Protein AF-A0A932WM15-F1 (afdb_monomer)

Structure (mmCIF, N/CA/C/O backbone):
data_AF-A0A932WM15-F1
#
_entry.id   AF-A0A932WM15-F1
#
loop_
_atom_site.group_PDB
_atom_site.id
_atom_site.type_symbol
_atom_site.label_atom_id
_atom_site.label_alt_id
_atom_site.label_comp_id
_atom_site.label_asym_id
_atom_site.label_entity_id
_atom_site.label_seq_id
_atom_site.pdbx_PDB_ins_code
_atom_site.Cartn_x
_atom_site.Cartn_y
_atom_site.Cartn_z
_atom_site.occupancy
_atom_site.B_iso_or_equiv
_atom_site.auth_seq_id
_atom_site.auth_comp_id
_atom_site.auth_asym_id
_atom_site.auth_atom_id
_atom_site.pdbx_PDB_model_num
ATOM 1 N N . MET A 1 1 ? -2.866 -17.245 57.214 1.00 41.19 1 MET A N 1
ATOM 2 C CA . MET A 1 1 ? -2.825 -18.121 56.019 1.00 41.19 1 MET A CA 1
ATOM 3 C C . MET A 1 1 ? -2.028 -17.393 54.950 1.00 41.19 1 MET A C 1
ATOM 5 O O . MET A 1 1 ? -2.451 -16.327 54.557 1.00 41.19 1 MET A O 1
ATOM 9 N N . GLY A 1 2 ? -0.855 -17.783 54.476 1.00 40.25 2 GLY A N 1
ATOM 10 C CA . GLY A 1 2 ? -0.004 -18.950 54.674 1.00 40.25 2 GLY A CA 1
ATOM 11 C C . GLY A 1 2 ? 0.988 -18.914 53.507 1.00 40.25 2 GLY A C 1
ATOM 12 O O . GLY A 1 2 ? 0.729 -19.509 52.470 1.00 40.25 2 GLY A O 1
ATOM 13 N N . TRP A 1 3 ? 2.046 -18.108 53.636 1.00 37.84 3 TRP A N 1
ATOM 14 C CA . TRP A 1 3 ? 3.099 -17.952 52.628 1.00 37.84 3 TRP A CA 1
ATOM 15 C C . TRP A 1 3 ? 3.911 -19.246 52.509 1.00 37.84 3 TRP A C 1
ATOM 17 O O . TRP A 1 3 ? 4.364 -19.778 53.523 1.00 37.84 3 TRP A O 1
ATOM 27 N N . ARG A 1 4 ? 4.136 -19.733 51.283 1.00 42.41 4 ARG A N 1
ATOM 28 C CA . ARG A 1 4 ? 5.001 -20.890 51.014 1.00 42.41 4 ARG A CA 1
ATOM 29 C C . ARG A 1 4 ? 6.207 -20.471 50.168 1.00 42.41 4 ARG A C 1
ATOM 31 O O . ARG A 1 4 ? 6.078 -20.156 48.991 1.00 42.41 4 ARG A O 1
ATOM 38 N N . LYS A 1 5 ? 7.369 -20.465 50.826 1.00 52.06 5 LYS A N 1
ATOM 39 C CA . LYS A 1 5 ? 8.727 -20.542 50.265 1.00 52.06 5 LYS A CA 1
ATOM 40 C C . LYS A 1 5 ? 9.086 -22.012 49.987 1.00 52.06 5 LYS A C 1
ATOM 42 O O . LYS A 1 5 ? 8.624 -22.887 50.717 1.00 52.06 5 LYS A O 1
ATOM 47 N N . GLY A 1 6 ? 10.007 -22.234 49.045 1.00 42.09 6 GLY A N 1
ATOM 48 C CA . GLY A 1 6 ? 10.794 -23.469 48.881 1.00 42.09 6 GLY A CA 1
ATOM 49 C C . GLY A 1 6 ? 10.538 -24.167 47.536 1.00 42.09 6 GLY A C 1
ATOM 50 O O . GLY A 1 6 ? 9.389 -24.414 47.203 1.00 42.09 6 GLY A O 1
ATOM 51 N N . GLY A 1 7 ? 11.536 -24.508 46.721 1.00 40.12 7 GLY A N 1
ATOM 52 C CA . GLY A 1 7 ? 12.973 -24.493 46.964 1.00 40.12 7 GLY A CA 1
ATOM 53 C C . GLY A 1 7 ? 13.793 -24.868 45.724 1.00 40.12 7 GLY A C 1
ATOM 54 O O . GLY A 1 7 ? 13.252 -25.199 44.670 1.00 40.12 7 GLY A O 1
ATOM 55 N N . ASP A 1 8 ? 15.104 -24.757 45.921 1.00 46.66 8 ASP A N 1
ATOM 56 C CA . ASP A 1 8 ? 16.218 -25.132 45.051 1.00 46.66 8 ASP A CA 1
ATOM 57 C C . ASP A 1 8 ? 16.156 -26.560 44.491 1.00 46.66 8 ASP A C 1
ATOM 59 O O . ASP A 1 8 ? 15.684 -27.483 45.156 1.00 46.66 8 ASP A O 1
ATOM 63 N N . GLY A 1 9 ? 16.794 -26.767 43.331 1.00 38.28 9 GLY A N 1
ATOM 64 C CA . GLY A 1 9 ? 17.290 -28.094 42.964 1.00 38.28 9 GLY A CA 1
ATOM 65 C C . GLY A 1 9 ? 17.732 -28.287 41.509 1.00 38.28 9 GLY A C 1
ATOM 66 O O . GLY A 1 9 ? 16.922 -28.654 40.670 1.00 38.28 9 GLY A O 1
ATOM 67 N N . GLY A 1 10 ? 19.044 -28.178 41.257 1.00 40.88 10 GLY A N 1
ATOM 68 C CA . GLY A 1 10 ? 19.760 -28.892 40.179 1.00 40.88 10 GLY A CA 1
ATOM 69 C C . GLY A 1 10 ? 19.819 -28.169 38.823 1.00 40.88 10 GLY A C 1
ATOM 70 O O . GLY A 1 10 ? 18.822 -28.031 38.138 1.00 40.88 10 GLY A O 1
ATOM 71 N N . GLY A 1 11 ? 20.951 -27.690 38.305 1.00 44.72 11 GLY A N 1
ATOM 72 C CA . GLY A 1 11 ? 22.306 -28.221 38.417 1.00 44.72 11 GLY A CA 1
ATOM 73 C C . GLY A 1 11 ? 22.601 -29.206 37.282 1.00 44.72 11 GLY A C 1
ATOM 74 O O . GLY A 1 11 ? 22.582 -30.410 37.502 1.00 44.72 11 GLY A O 1
ATOM 75 N N . LYS A 1 12 ? 22.913 -28.705 36.078 1.00 47.16 12 LYS A N 1
ATOM 76 C CA . LYS A 1 12 ? 23.687 -29.440 35.057 1.00 47.16 12 LYS A CA 1
ATOM 77 C C . LYS A 1 12 ? 24.521 -28.466 34.217 1.00 47.16 12 LYS A C 1
ATOM 79 O O . LYS A 1 12 ? 24.160 -28.074 33.114 1.00 47.16 12 LYS A O 1
ATOM 84 N N . LYS A 1 13 ? 25.674 -28.085 34.776 1.00 46.59 13 LYS A N 1
ATOM 85 C CA . LYS A 1 13 ? 26.842 -27.642 34.004 1.00 46.59 13 LYS A CA 1
ATOM 86 C C . LYS A 1 13 ? 27.333 -28.833 33.178 1.00 46.59 13 LYS A C 1
ATOM 88 O O . LYS A 1 13 ? 27.558 -29.901 33.743 1.00 46.59 13 LYS A O 1
ATOM 93 N N . ARG A 1 14 ? 27.543 -28.646 31.875 1.00 49.59 14 ARG A N 1
ATOM 94 C CA . ARG A 1 14 ? 28.441 -29.496 31.084 1.00 49.59 14 ARG A CA 1
ATOM 95 C C . ARG A 1 14 ? 29.781 -28.772 30.945 1.00 49.59 14 ARG A C 1
ATOM 97 O O . ARG A 1 14 ? 29.814 -27.726 30.302 1.00 49.59 14 ARG A O 1
ATOM 104 N N . PRO A 1 15 ? 30.853 -29.275 31.570 1.00 53.66 15 PRO A N 1
ATOM 105 C CA . PRO A 1 15 ? 32.216 -28.914 31.229 1.00 53.66 15 PRO A CA 1
ATOM 106 C C . PRO A 1 15 ? 32.775 -29.893 30.188 1.00 53.66 15 PRO A C 1
ATOM 108 O O . PRO A 1 15 ? 32.329 -31.037 30.108 1.00 53.66 15 PRO A O 1
ATOM 111 N N . GLY A 1 16 ? 33.820 -29.459 29.489 1.00 46.50 16 GLY A N 1
ATOM 112 C CA . GLY A 1 16 ? 34.901 -30.367 29.116 1.00 46.50 16 GLY A CA 1
ATOM 113 C C . GLY A 1 16 ? 35.010 -30.726 27.641 1.00 46.50 16 GLY A C 1
ATOM 114 O O . GLY A 1 16 ? 34.328 -31.621 27.162 1.00 46.50 16 GLY A O 1
ATOM 115 N N . ASP A 1 17 ? 35.975 -30.053 27.018 1.00 38.97 17 ASP A N 1
ATOM 116 C CA . ASP A 1 17 ? 37.125 -30.667 26.349 1.00 38.97 17 ASP A CA 1
ATOM 117 C C . ASP A 1 17 ? 36.960 -31.466 25.053 1.00 38.97 17 ASP A C 1
ATOM 119 O O . ASP A 1 17 ? 36.350 -32.528 24.998 1.00 38.97 17 ASP A O 1
ATOM 123 N N . GLY A 1 18 ? 37.781 -31.058 24.079 1.00 37.88 18 GLY A N 1
ATOM 124 C CA . GLY A 1 18 ? 38.817 -31.982 23.619 1.00 37.88 18 GLY A CA 1
ATOM 125 C C . GLY A 1 18 ? 39.137 -31.950 22.126 1.00 37.88 18 GLY A C 1
ATOM 126 O O . GLY A 1 18 ? 38.352 -32.423 21.318 1.00 37.88 18 GLY A O 1
ATOM 127 N N . GLY A 1 19 ? 40.362 -31.520 21.795 1.00 39.25 19 GLY A N 1
ATOM 128 C CA . GLY A 1 19 ? 41.073 -31.893 20.559 1.00 39.25 19 GLY A CA 1
ATOM 129 C C . GLY A 1 19 ? 41.070 -30.800 19.490 1.00 39.25 19 GLY A C 1
ATOM 130 O O . GLY A 1 19 ? 40.110 -30.667 18.749 1.00 39.25 19 GLY A O 1
ATOM 131 N N . ARG A 1 20 ? 42.061 -29.907 19.385 1.00 42.78 20 ARG A N 1
ATOM 132 C CA . ARG A 1 20 ? 43.510 -30.135 19.203 1.00 42.78 20 ARG A CA 1
ATOM 133 C C . ARG A 1 20 ? 43.796 -30.932 17.922 1.00 42.78 20 ARG A C 1
ATOM 135 O O . ARG A 1 20 ? 43.690 -32.150 17.900 1.00 42.78 20 ARG A O 1
ATOM 142 N N . GLY A 1 21 ? 44.190 -30.203 16.880 1.00 39.72 21 GLY A N 1
ATOM 143 C CA . GLY A 1 21 ? 44.635 -30.717 15.586 1.00 39.72 21 GLY A CA 1
ATOM 144 C C . GLY A 1 21 ? 45.542 -29.694 14.906 1.00 39.72 21 GLY A C 1
ATOM 145 O O . GLY A 1 21 ? 45.226 -29.160 13.853 1.00 39.72 21 GLY A O 1
ATOM 146 N N . GLU A 1 22 ? 46.633 -29.365 15.586 1.00 44.88 22 GLU A N 1
ATOM 147 C CA . GLU A 1 22 ? 47.765 -28.586 15.101 1.00 44.88 22 GLU A CA 1
ATOM 148 C C . GLU A 1 22 ? 48.782 -29.584 14.527 1.00 44.88 22 GLU A C 1
ATOM 150 O O . GLU A 1 22 ? 49.248 -30.439 15.279 1.00 44.88 22 GLU A O 1
ATOM 155 N N . SER A 1 23 ? 49.120 -29.523 13.230 1.00 41.44 23 SER A N 1
ATOM 156 C CA . SER A 1 23 ? 50.463 -29.878 12.722 1.00 41.44 23 SER A CA 1
ATOM 157 C C . SER A 1 23 ? 50.615 -29.833 11.200 1.00 41.44 23 SER A C 1
ATOM 159 O O . SER A 1 23 ? 49.712 -30.197 10.458 1.00 41.44 23 SER A O 1
ATOM 161 N N . ALA A 1 24 ? 51.856 -29.503 10.811 1.00 44.16 24 ALA A N 1
ATOM 162 C CA . ALA A 1 24 ? 52.518 -29.661 9.508 1.00 44.16 24 ALA A CA 1
ATOM 163 C C . ALA A 1 24 ? 52.063 -28.671 8.417 1.00 44.16 24 ALA A C 1
ATOM 165 O O . ALA A 1 24 ? 51.024 -28.834 7.801 1.00 44.16 24 ALA A O 1
ATOM 166 N N . ARG A 1 25 ? 52.745 -27.549 8.137 1.00 46.06 25 ARG A N 1
ATOM 167 C CA . ARG A 1 25 ? 54.180 -27.324 7.849 1.00 46.06 25 ARG A CA 1
ATOM 168 C C . ARG A 1 25 ? 54.783 -28.306 6.828 1.00 46.06 25 ARG A C 1
ATOM 170 O O . ARG A 1 25 ? 55.051 -29.449 7.174 1.00 46.06 25 ARG A O 1
ATOM 177 N N . ARG A 1 26 ? 55.200 -27.691 5.703 1.00 45.34 26 ARG A N 1
ATOM 178 C CA . ARG A 1 26 ? 56.270 -28.032 4.730 1.00 45.34 26 ARG A CA 1
ATOM 179 C C . ARG A 1 26 ? 55.902 -28.943 3.543 1.00 45.34 26 ARG A C 1
ATOM 181 O O . ARG A 1 26 ? 54.986 -29.738 3.682 1.00 45.34 26 ARG A O 1
ATOM 188 N N . PRO A 1 27 ? 56.686 -28.930 2.438 1.00 55.91 27 PRO A N 1
ATOM 189 C CA . PRO A 1 27 ? 57.711 -27.966 2.001 1.00 55.91 27 PRO A CA 1
ATOM 190 C C . PRO A 1 27 ? 57.512 -27.458 0.555 1.00 55.91 27 PRO A C 1
ATOM 192 O O . PRO A 1 27 ? 56.721 -27.975 -0.226 1.00 55.91 27 PRO A O 1
ATOM 195 N N . ALA A 1 28 ? 58.308 -26.448 0.207 1.00 56.59 28 ALA A N 1
ATOM 196 C CA . ALA A 1 28 ? 58.693 -26.158 -1.165 1.00 56.59 28 ALA A CA 1
ATOM 197 C C . ALA A 1 28 ? 59.374 -27.379 -1.810 1.00 56.59 28 ALA A C 1
ATOM 199 O O . ALA A 1 28 ? 60.164 -28.056 -1.149 1.00 56.59 28 ALA A O 1
ATOM 200 N N . HIS A 1 29 ? 59.146 -27.594 -3.105 1.00 42.28 29 HIS A N 1
ATOM 201 C CA . HIS A 1 29 ? 60.138 -28.252 -3.946 1.00 42.28 29 HIS A CA 1
ATOM 202 C C . HIS A 1 29 ? 60.288 -27.510 -5.282 1.00 42.28 29 HIS A C 1
ATOM 204 O O . HIS A 1 29 ? 59.296 -26.972 -5.782 1.00 42.28 29 HIS A O 1
ATOM 210 N N . PRO A 1 30 ? 61.522 -27.423 -5.808 1.00 59.97 30 PRO A N 1
ATOM 211 C CA . PRO A 1 30 ? 61.900 -26.600 -6.941 1.00 59.97 30 PRO A CA 1
ATOM 212 C C . PRO A 1 30 ? 62.098 -27.457 -8.204 1.00 59.97 30 PRO A C 1
ATOM 214 O O . PRO A 1 30 ? 61.882 -28.664 -8.175 1.00 59.97 30 PRO A O 1
ATOM 217 N N . GLU A 1 31 ? 62.588 -26.798 -9.260 1.00 36.88 31 GLU A N 1
ATOM 218 C CA . GLU A 1 31 ? 63.199 -27.386 -10.464 1.00 36.88 31 GLU A CA 1
ATOM 219 C C . GLU A 1 31 ? 62.203 -28.118 -11.386 1.00 36.88 31 GLU A C 1
ATOM 221 O O . GLU A 1 31 ? 61.436 -28.978 -10.990 1.00 36.88 31 GLU A O 1
ATOM 226 N N . GLY A 1 32 ? 62.077 -27.805 -12.668 1.00 40.31 32 GLY A N 1
ATOM 227 C CA . GLY A 1 32 ? 63.048 -27.243 -13.586 1.00 40.31 32 GLY A CA 1
ATOM 228 C C . GLY A 1 32 ? 63.070 -28.162 -14.799 1.00 40.31 32 GLY A C 1
ATOM 229 O O . GLY A 1 32 ? 63.681 -29.212 -14.736 1.00 40.31 32 GLY A O 1
ATOM 230 N N . HIS A 1 33 ? 62.425 -27.772 -15.898 1.00 45.69 33 HIS A N 1
ATOM 231 C CA . HIS A 1 33 ? 62.756 -28.296 -17.223 1.00 45.69 33 HIS A CA 1
ATOM 232 C C . HIS A 1 33 ? 62.620 -27.187 -18.265 1.00 45.69 33 HIS A C 1
ATOM 234 O O . HIS A 1 33 ? 61.575 -26.909 -18.845 1.00 45.69 33 HIS A O 1
ATOM 240 N N . SER A 1 34 ? 63.757 -26.523 -18.423 1.00 44.22 34 SER A N 1
ATOM 241 C CA . SER A 1 34 ? 64.351 -26.090 -19.679 1.00 44.22 34 SER A CA 1
ATOM 242 C C . SER A 1 34 ? 63.860 -26.841 -20.926 1.00 44.22 34 SER A C 1
ATOM 244 O O . SER A 1 34 ? 64.028 -28.051 -21.063 1.00 44.22 34 SER A O 1
ATOM 246 N N . SER A 1 35 ? 63.391 -26.080 -21.914 1.00 44.62 35 SER A N 1
ATOM 247 C CA . SER A 1 35 ? 63.645 -26.358 -23.332 1.00 44.62 35 SER A CA 1
ATOM 248 C C . SER A 1 35 ? 63.575 -25.055 -24.134 1.00 44.62 35 SER A C 1
ATOM 250 O O . SER A 1 35 ? 62.506 -24.449 -24.220 1.00 44.62 35 SER A O 1
ATOM 252 N N . PRO A 1 36 ? 64.709 -24.584 -24.685 1.00 55.69 36 PRO A N 1
ATOM 253 C CA . PRO A 1 36 ? 64.760 -23.396 -25.517 1.00 55.69 36 PRO A CA 1
ATOM 254 C C . PRO A 1 36 ? 64.754 -23.717 -27.022 1.00 55.69 36 PRO A C 1
ATOM 256 O O . PRO A 1 36 ? 65.411 -24.649 -27.479 1.00 55.69 36 PRO A O 1
ATOM 259 N N . ALA A 1 37 ? 64.137 -22.787 -27.762 1.00 46.19 37 ALA A N 1
ATOM 260 C CA . ALA A 1 37 ? 64.485 -22.344 -29.120 1.00 46.19 37 ALA A CA 1
ATOM 261 C C . ALA A 1 37 ? 64.212 -23.312 -30.304 1.00 46.19 37 ALA A C 1
ATOM 263 O O . ALA A 1 37 ? 63.831 -24.461 -30.129 1.00 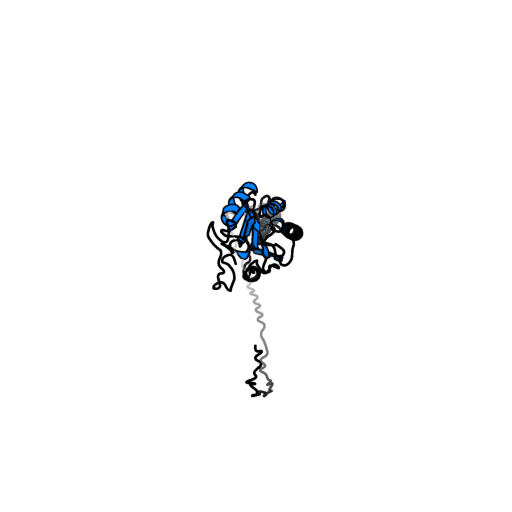46.19 37 ALA A O 1
ATOM 264 N N . PRO A 1 38 ? 64.456 -22.879 -31.556 1.00 57.84 38 PRO A N 1
ATOM 265 C CA . PRO A 1 38 ? 63.776 -21.802 -32.289 1.00 57.84 38 PRO A CA 1
ATOM 266 C C . PRO A 1 38 ? 63.300 -22.305 -33.675 1.00 57.84 38 PRO A C 1
ATOM 268 O O . PRO A 1 38 ? 63.732 -23.367 -34.116 1.00 57.84 38 PRO A O 1
ATOM 271 N N . ARG A 1 39 ? 62.521 -21.513 -34.435 1.00 45.28 39 ARG A N 1
ATOM 272 C CA . ARG A 1 39 ? 62.739 -21.357 -35.896 1.00 45.28 39 ARG A CA 1
ATOM 273 C C . ARG A 1 39 ? 61.861 -20.273 -36.548 1.00 45.28 39 ARG A C 1
ATOM 275 O O . ARG A 1 39 ? 60.642 -20.316 -36.418 1.00 45.28 39 ARG A O 1
ATOM 282 N N . PRO A 1 40 ? 62.469 -19.347 -37.315 1.00 53.88 40 PRO A N 1
ATOM 283 C CA . PRO A 1 40 ? 61.781 -18.412 -38.193 1.00 53.88 40 PRO A CA 1
ATOM 284 C C . PRO A 1 40 ? 61.644 -19.006 -39.604 1.00 53.88 40 PRO A C 1
ATOM 286 O O . PRO A 1 40 ? 62.635 -19.335 -40.254 1.00 53.88 40 PRO A O 1
ATOM 289 N N . GLY A 1 41 ? 60.417 -19.112 -40.109 1.00 45.72 41 GLY A N 1
ATOM 290 C CA . GLY A 1 41 ? 60.156 -19.472 -41.502 1.00 45.72 41 GLY A CA 1
ATOM 291 C C . GLY A 1 41 ? 60.173 -18.240 -42.405 1.00 45.72 41 GLY A C 1
ATOM 292 O O . GLY A 1 41 ? 59.137 -17.618 -42.616 1.00 45.72 41 GLY A O 1
ATOM 293 N N . LYS A 1 42 ? 61.340 -17.889 -42.957 1.00 55.53 42 LYS A N 1
ATOM 294 C CA . LYS A 1 42 ? 61.427 -17.067 -44.175 1.00 55.53 42 LYS A CA 1
ATOM 295 C C . LYS A 1 42 ? 61.283 -17.997 -45.380 1.00 55.53 42 LYS A C 1
ATOM 297 O O . LYS A 1 42 ? 62.140 -18.850 -45.584 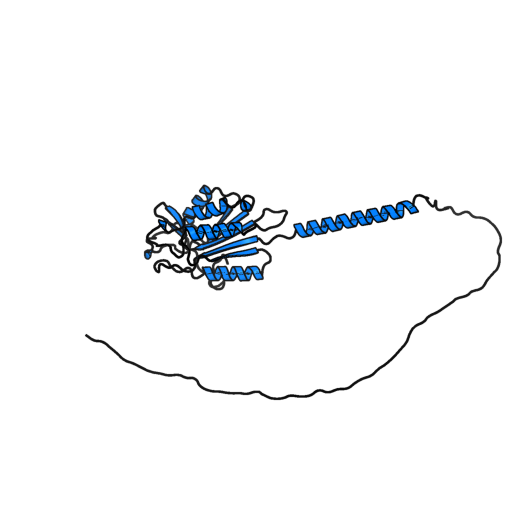1.00 55.53 42 LYS A O 1
ATOM 302 N N . ALA A 1 43 ? 60.256 -17.795 -46.201 1.00 50.91 43 ALA A N 1
ATOM 303 C CA . ALA A 1 43 ? 60.174 -18.364 -47.543 1.00 50.91 43 ALA A CA 1
ATOM 304 C C . ALA A 1 43 ? 60.106 -17.218 -48.556 1.00 50.91 43 ALA A C 1
ATOM 306 O O . ALA A 1 43 ? 59.050 -16.685 -48.882 1.00 50.91 43 ALA A O 1
ATOM 307 N N . SER A 1 44 ? 61.287 -16.817 -49.018 1.00 54.72 44 SER A N 1
ATOM 308 C CA . SER A 1 44 ? 61.474 -16.069 -50.252 1.00 54.72 44 SER A CA 1
ATOM 309 C C . SER A 1 44 ? 61.470 -17.044 -51.425 1.00 54.72 44 SER A C 1
ATOM 311 O O . SER A 1 44 ? 62.285 -17.964 -51.459 1.00 54.72 44 SER A O 1
ATOM 313 N N . TRP A 1 45 ? 60.639 -16.797 -52.428 1.00 48.56 45 TRP A N 1
ATOM 314 C CA . TRP A 1 45 ? 60.779 -17.420 -53.738 1.00 48.56 45 TRP A CA 1
ATOM 315 C C . TRP A 1 45 ? 60.463 -16.369 -54.798 1.00 48.56 45 TRP A C 1
ATOM 317 O O . TRP A 1 45 ? 59.329 -16.116 -55.193 1.00 48.56 45 TRP A O 1
ATOM 327 N N . ARG A 1 46 ? 61.531 -15.699 -55.230 1.00 46.47 46 ARG A N 1
ATOM 328 C CA . ARG A 1 46 ? 61.623 -15.167 -56.584 1.00 46.47 46 ARG A CA 1
ATOM 329 C C . ARG A 1 46 ? 61.482 -16.353 -57.536 1.00 46.47 46 ARG A C 1
ATOM 331 O O . ARG A 1 46 ? 62.363 -17.208 -57.544 1.00 46.47 46 ARG A O 1
ATOM 338 N N . LYS A 1 47 ? 60.473 -16.342 -58.404 1.00 50.69 47 LYS A N 1
ATOM 339 C CA . LYS A 1 47 ? 60.594 -16.983 -59.715 1.00 50.69 47 LYS A CA 1
ATOM 340 C C . LYS A 1 47 ? 60.707 -15.901 -60.779 1.00 50.69 47 LYS A C 1
ATOM 342 O O . LYS A 1 47 ? 59.733 -15.270 -61.169 1.00 50.69 47 LYS A O 1
ATOM 347 N N . LYS A 1 48 ? 61.960 -15.678 -61.175 1.00 47.97 48 LYS A N 1
ATOM 348 C CA . LYS A 1 48 ? 62.358 -15.199 -62.497 1.00 47.97 48 LYS A CA 1
ATOM 349 C C . LYS A 1 48 ? 62.062 -16.339 -63.483 1.00 47.97 48 LYS A C 1
ATOM 351 O O . LYS A 1 48 ? 62.543 -17.445 -63.263 1.00 47.97 48 LYS A O 1
ATOM 356 N N . ALA A 1 49 ? 61.312 -16.057 -64.535 1.00 47.00 49 ALA A N 1
ATOM 357 C CA . ALA A 1 49 ? 61.412 -16.704 -65.841 1.00 47.00 49 ALA A CA 1
ATOM 358 C C . ALA A 1 49 ? 61.199 -15.545 -66.825 1.00 47.00 49 ALA A C 1
ATOM 360 O O . ALA A 1 49 ? 60.206 -14.831 -66.716 1.00 47.00 49 ALA A O 1
ATOM 361 N N . GLU A 1 50 ? 62.277 -15.018 -67.396 1.00 43.47 50 GLU A N 1
ATOM 362 C CA . GLU A 1 50 ? 62.837 -15.435 -68.689 1.00 43.47 50 GLU A CA 1
ATOM 363 C C . GLU A 1 50 ? 61.921 -15.134 -69.871 1.00 43.47 50 GLU A C 1
ATOM 365 O O . GLU A 1 50 ? 60.701 -15.238 -69.820 1.00 43.47 50 GLU A O 1
ATOM 370 N N . ALA A 1 51 ? 62.578 -14.622 -70.899 1.00 41.94 51 ALA A N 1
ATOM 371 C CA . ALA A 1 51 ? 62.041 -13.774 -71.932 1.00 41.94 51 ALA A CA 1
ATOM 372 C C . ALA A 1 51 ? 61.844 -14.531 -73.250 1.00 41.94 51 ALA A C 1
ATOM 374 O O . ALA A 1 51 ? 62.579 -15.472 -73.530 1.00 41.94 51 ALA A O 1
ATOM 375 N N . ALA A 1 52 ? 60.964 -13.949 -74.078 1.00 42.03 52 ALA A N 1
ATOM 376 C CA . ALA A 1 52 ? 60.906 -14.007 -75.547 1.00 42.03 52 ALA A CA 1
ATOM 377 C C . ALA A 1 52 ? 60.407 -15.327 -76.194 1.00 42.03 52 ALA A C 1
ATOM 379 O O . ALA A 1 52 ? 60.559 -16.386 -75.596 1.00 42.03 52 ALA A O 1
ATOM 380 N N . PRO A 1 53 ? 59.824 -15.293 -77.421 1.00 52.16 53 PRO A N 1
ATOM 381 C CA . PRO A 1 53 ? 59.896 -14.218 -78.415 1.00 52.16 53 PRO A CA 1
ATOM 382 C C . PRO A 1 53 ? 58.559 -13.744 -79.016 1.00 52.16 53 PRO A C 1
ATOM 384 O O . PRO A 1 53 ? 57.469 -14.228 -78.724 1.00 52.16 53 PRO A O 1
ATOM 387 N N . ALA A 1 54 ? 58.718 -12.729 -79.863 1.00 47.12 54 ALA A N 1
ATOM 388 C CA . ALA A 1 54 ? 57.736 -12.094 -80.719 1.00 47.12 54 ALA A CA 1
ATOM 389 C C . ALA A 1 54 ? 56.916 -13.078 -81.572 1.00 47.12 54 ALA A C 1
ATOM 391 O O . ALA A 1 54 ? 57.461 -13.967 -82.221 1.00 47.12 54 ALA A O 1
ATOM 392 N N . GLY A 1 55 ? 55.611 -12.818 -81.636 1.00 41.44 55 GLY A N 1
ATOM 393 C CA . GLY A 1 55 ? 54.685 -13.352 -82.625 1.00 41.44 55 GLY A CA 1
ATOM 394 C C . GLY A 1 55 ? 53.739 -12.232 -83.037 1.00 41.44 55 GLY A C 1
ATOM 395 O O . GLY A 1 55 ? 53.051 -11.646 -82.204 1.00 41.44 55 GLY A O 1
ATOM 396 N N . SER A 1 56 ? 53.806 -11.873 -84.310 1.00 43.62 56 SER A N 1
ATOM 397 C CA . SER A 1 56 ? 53.028 -10.837 -84.964 1.00 43.62 56 SER A CA 1
ATOM 398 C C . SER A 1 56 ? 51.571 -11.253 -85.197 1.00 43.62 56 SER A C 1
ATOM 400 O O . SER A 1 56 ? 51.233 -12.430 -85.239 1.00 43.62 56 SER A O 1
ATOM 402 N N . ALA A 1 57 ? 50.776 -10.221 -85.479 1.00 41.94 57 ALA A N 1
ATOM 403 C CA . ALA A 1 57 ? 49.596 -10.231 -86.339 1.00 41.94 57 ALA A CA 1
ATOM 404 C C . ALA A 1 57 ? 48.222 -10.570 -85.723 1.00 41.94 57 ALA A C 1
ATOM 406 O O . ALA A 1 57 ? 47.856 -11.701 -85.437 1.00 41.94 57 ALA A O 1
ATOM 407 N N . SER A 1 58 ? 47.430 -9.493 -85.699 1.00 42.38 58 SER A N 1
ATOM 408 C CA . SER A 1 58 ? 46.084 -9.397 -86.269 1.00 42.38 58 SER A CA 1
ATOM 409 C C . SER A 1 58 ? 44.935 -10.163 -85.616 1.00 42.38 58 SER A C 1
ATOM 411 O O . SER A 1 58 ? 44.742 -11.352 -85.828 1.00 42.38 58 SER A O 1
ATOM 413 N N . GLY A 1 59 ? 44.032 -9.363 -85.044 1.00 46.47 59 GLY A N 1
ATOM 414 C CA . GLY A 1 59 ? 42.627 -9.443 -85.427 1.00 46.47 59 GLY A CA 1
ATOM 415 C C . GLY A 1 59 ? 41.752 -10.316 -84.543 1.00 46.47 59 GLY A C 1
ATOM 416 O O . GLY A 1 59 ? 41.458 -11.445 -84.895 1.00 46.47 59 GLY A O 1
ATOM 417 N N . ALA A 1 60 ? 41.231 -9.730 -83.467 1.00 41.09 60 ALA A N 1
ATOM 418 C CA . ALA A 1 60 ? 39.813 -9.831 -83.124 1.00 41.09 60 ALA A CA 1
ATOM 419 C C . ALA A 1 60 ? 39.523 -8.936 -81.919 1.00 41.09 60 ALA A C 1
ATOM 421 O O . ALA A 1 60 ? 40.103 -9.088 -80.849 1.00 41.09 60 ALA A O 1
ATOM 422 N N . SER A 1 61 ? 38.612 -7.992 -82.126 1.00 55.34 61 SER A N 1
ATOM 423 C CA . SER A 1 61 ? 37.904 -7.264 -81.079 1.00 55.34 61 SER A CA 1
ATOM 424 C C . SER A 1 61 ? 37.157 -8.237 -80.162 1.00 55.34 61 SER A C 1
ATOM 426 O O . SER A 1 61 ? 36.373 -9.046 -80.660 1.00 55.34 61 SER A O 1
ATOM 428 N N . PRO A 1 62 ? 37.266 -8.062 -78.837 1.00 50.31 62 PRO A N 1
ATOM 429 C CA . PRO A 1 62 ? 36.127 -8.244 -77.968 1.00 50.31 62 PRO A CA 1
ATOM 430 C C . PRO A 1 62 ? 35.770 -6.887 -77.361 1.00 50.31 62 PRO A C 1
ATOM 432 O O . PRO A 1 62 ? 36.530 -6.268 -76.614 1.00 50.31 62 PRO A O 1
ATOM 435 N N . TYR A 1 63 ? 34.582 -6.427 -77.738 1.00 50.53 63 TYR A N 1
ATOM 436 C CA . TYR A 1 63 ? 33.560 -5.882 -76.851 1.00 50.53 63 TYR A CA 1
ATOM 437 C C . TYR A 1 63 ? 33.947 -5.797 -75.362 1.00 50.53 63 TYR A C 1
ATOM 439 O O . TYR A 1 63 ? 34.465 -6.743 -74.779 1.00 50.53 63 TYR A O 1
ATOM 447 N N . TYR A 1 64 ? 33.565 -4.678 -74.741 1.00 49.38 64 TYR A N 1
ATOM 448 C CA . TYR A 1 64 ? 33.878 -4.234 -73.375 1.00 49.38 64 TYR A CA 1
ATOM 449 C C . TYR A 1 64 ? 35.157 -3.401 -73.235 1.00 49.38 64 TYR A C 1
ATOM 451 O O . TYR A 1 64 ? 35.944 -3.560 -72.300 1.00 49.38 64 TYR A O 1
ATOM 459 N N . ARG A 1 65 ? 35.258 -2.335 -74.044 1.00 47.22 65 ARG A N 1
ATOM 460 C CA . ARG A 1 65 ? 35.813 -1.078 -73.520 1.00 47.22 65 ARG A CA 1
ATOM 461 C C . ARG A 1 65 ? 34.855 -0.591 -72.437 1.00 47.22 65 ARG A C 1
ATOM 463 O O . ARG A 1 65 ? 33.892 0.122 -72.692 1.00 47.22 65 ARG A O 1
ATOM 470 N N . ARG A 1 66 ? 35.111 -1.100 -71.235 1.00 52.94 66 ARG A N 1
ATOM 471 C CA . ARG A 1 66 ? 34.587 -0.672 -69.945 1.00 52.94 66 ARG A CA 1
ATOM 472 C C . ARG A 1 66 ? 34.482 0.848 -69.998 1.00 52.94 66 ARG A C 1
ATOM 474 O O . ARG A 1 66 ? 35.497 1.540 -69.950 1.00 52.94 66 ARG A O 1
ATOM 481 N N . THR A 1 67 ? 33.267 1.355 -70.176 1.00 54.09 67 THR A N 1
ATOM 482 C CA . THR A 1 67 ? 32.928 2.752 -69.943 1.00 54.09 67 THR A CA 1
ATOM 483 C C . THR A 1 67 ? 33.274 3.012 -68.489 1.00 54.09 67 THR A C 1
ATOM 485 O O . THR A 1 67 ? 32.485 2.748 -67.582 1.00 54.09 67 THR A O 1
ATOM 488 N N . GLY A 1 68 ? 34.516 3.439 -68.263 1.00 50.50 68 GLY A N 1
ATOM 489 C CA . GLY A 1 68 ? 34.961 4.062 -67.036 1.00 50.50 68 GLY A CA 1
ATOM 490 C C . GLY A 1 68 ? 34.162 5.341 -66.909 1.00 50.50 68 GLY A C 1
ATOM 491 O O . GLY A 1 68 ? 34.607 6.402 -67.334 1.00 50.50 68 GLY A O 1
ATOM 492 N N . GLY A 1 69 ? 32.933 5.202 -66.409 1.00 53.25 69 GLY A N 1
ATOM 493 C CA . GLY A 1 69 ? 32.078 6.313 -66.064 1.00 53.25 69 GLY A CA 1
ATOM 494 C C . GLY A 1 69 ? 32.872 7.181 -65.110 1.00 53.25 69 GLY A C 1
ATOM 495 O O . GLY A 1 69 ? 33.137 6.790 -63.975 1.00 53.25 69 GLY A O 1
ATOM 496 N N . PHE A 1 70 ? 33.263 8.355 -65.588 1.00 49.44 70 PHE A N 1
ATOM 497 C CA . PHE A 1 70 ? 33.958 9.385 -64.822 1.00 49.44 70 PHE A CA 1
ATOM 498 C C . PHE A 1 70 ? 33.164 9.783 -63.554 1.00 49.44 70 PHE A C 1
ATOM 500 O O . PHE A 1 70 ? 33.714 10.293 -62.583 1.00 49.44 70 PHE A O 1
ATOM 507 N N . PHE A 1 71 ? 31.875 9.430 -63.510 1.00 47.88 71 PHE A N 1
ATOM 508 C CA . PHE A 1 71 ? 30.996 9.513 -62.347 1.00 47.88 71 PHE A CA 1
ATOM 509 C C . PHE A 1 71 ? 31.272 8.483 -61.227 1.00 47.88 71 PHE A C 1
ATOM 511 O O . PHE A 1 71 ? 30.882 8.722 -60.090 1.00 47.88 71 PHE A O 1
ATOM 518 N N . GLY A 1 72 ? 31.969 7.367 -61.470 1.00 51.50 72 GLY A N 1
ATOM 519 C CA . GLY A 1 72 ? 32.124 6.279 -60.488 1.00 51.50 72 GLY A CA 1
ATOM 520 C C . GLY A 1 72 ? 33.102 6.556 -59.337 1.00 51.50 72 GLY A C 1
ATOM 521 O O . GLY A 1 72 ? 32.945 6.004 -58.248 1.00 51.50 72 GLY A O 1
ATOM 522 N N . PHE A 1 73 ? 34.096 7.430 -59.531 1.00 51.47 73 PHE A N 1
ATOM 523 C CA . PHE A 1 73 ? 35.174 7.614 -58.545 1.00 51.47 73 PHE A CA 1
ATOM 524 C C . PHE A 1 73 ? 34.893 8.728 -57.523 1.00 51.47 73 PHE A C 1
ATOM 526 O O . PHE A 1 73 ? 35.235 8.593 -56.347 1.00 51.47 73 PHE A O 1
ATOM 533 N N . LEU A 1 74 ? 34.205 9.801 -57.933 1.00 49.72 74 LEU A N 1
ATOM 534 C CA . LEU A 1 74 ? 33.819 10.900 -57.036 1.00 49.72 74 LEU A CA 1
ATOM 535 C C . LEU A 1 74 ? 32.502 10.626 -56.294 1.00 49.72 74 LEU A C 1
ATOM 537 O O . LEU A 1 74 ? 32.372 11.008 -55.128 1.00 49.72 74 LEU A O 1
ATOM 541 N N . PHE A 1 75 ? 31.564 9.884 -56.897 1.00 53.16 75 PHE A N 1
ATOM 542 C CA . PHE A 1 75 ? 30.366 9.425 -56.184 1.00 53.16 75 PHE A CA 1
ATOM 543 C C . PHE A 1 75 ? 30.676 8.304 -55.182 1.00 53.16 75 PHE A C 1
ATOM 545 O O . PHE A 1 75 ? 30.054 8.253 -54.124 1.00 53.16 75 PHE A O 1
ATOM 552 N N . GLY A 1 76 ? 31.696 7.471 -55.424 1.00 62.50 76 GLY A N 1
ATOM 553 C CA . GLY A 1 76 ? 32.044 6.359 -54.533 1.00 62.50 76 GLY A CA 1
ATOM 554 C C . GLY A 1 76 ? 32.470 6.773 -53.117 1.00 62.50 76 GLY A C 1
ATOM 555 O O . GLY A 1 76 ? 32.167 6.064 -52.161 1.00 62.50 76 GLY A O 1
ATOM 556 N N . ARG A 1 77 ? 33.141 7.922 -52.938 1.00 76.94 77 ARG A N 1
ATOM 557 C CA . ARG A 1 77 ? 33.529 8.411 -51.596 1.00 76.94 77 ARG A CA 1
ATOM 558 C C . ARG A 1 77 ? 32.372 9.074 -50.849 1.00 76.94 77 ARG A C 1
ATOM 560 O O . ARG A 1 77 ? 32.191 8.799 -49.668 1.00 76.94 77 ARG A O 1
ATOM 567 N N . ARG A 1 78 ? 31.575 9.908 -51.527 1.00 83.31 78 ARG A N 1
ATOM 568 C CA . ARG A 1 78 ? 30.413 10.569 -50.907 1.00 83.31 78 ARG A CA 1
ATOM 569 C C . ARG A 1 78 ? 29.342 9.555 -50.517 1.00 83.31 78 ARG A C 1
ATOM 571 O O . ARG A 1 78 ? 28.856 9.615 -49.397 1.00 83.31 78 ARG A O 1
ATOM 578 N N . ILE A 1 79 ? 29.043 8.585 -51.385 1.00 86.88 79 ILE A N 1
ATOM 579 C CA . ILE A 1 79 ? 28.086 7.512 -51.079 1.00 86.88 79 ILE A CA 1
ATOM 580 C C . ILE A 1 79 ? 28.549 6.707 -49.858 1.00 86.88 79 ILE A C 1
ATOM 582 O O . ILE A 1 79 ? 27.746 6.488 -48.963 1.00 86.88 79 ILE A O 1
ATOM 586 N N . LYS A 1 80 ? 29.842 6.354 -49.750 1.00 84.81 80 LYS A N 1
ATOM 587 C CA . LYS A 1 80 ? 30.382 5.649 -48.569 1.00 84.81 80 LYS A CA 1
ATOM 588 C C . LYS A 1 80 ? 30.201 6.431 -47.263 1.00 84.81 80 LYS A C 1
ATOM 590 O O . LYS A 1 80 ? 29.846 5.843 -46.244 1.00 84.81 80 LYS A O 1
ATOM 595 N N . LEU A 1 81 ? 30.430 7.746 -47.291 1.00 91.88 81 LEU A N 1
ATOM 596 C CA . LEU A 1 81 ? 30.205 8.605 -46.125 1.00 91.88 81 LEU A CA 1
ATOM 597 C C . LEU A 1 81 ? 28.718 8.672 -45.756 1.00 91.88 81 LEU A C 1
ATOM 599 O O . LEU A 1 81 ? 28.387 8.512 -44.587 1.00 91.88 81 LEU A O 1
ATOM 603 N N . TRP A 1 82 ? 27.823 8.815 -46.738 1.00 93.69 82 TRP A N 1
ATOM 604 C CA . TRP A 1 82 ? 26.377 8.793 -46.500 1.00 93.69 82 TRP A CA 1
ATOM 605 C C . TRP A 1 82 ? 25.886 7.444 -45.966 1.00 93.69 82 TRP A C 1
ATOM 607 O O . TRP A 1 82 ? 25.071 7.420 -45.049 1.00 93.69 82 TRP A O 1
ATOM 617 N N . THR A 1 83 ? 26.408 6.321 -46.471 1.00 93.25 83 THR A N 1
ATOM 618 C CA . THR A 1 83 ? 26.055 4.991 -45.952 1.00 93.25 83 THR A CA 1
ATOM 619 C C . THR A 1 83 ? 26.533 4.794 -44.518 1.00 93.25 83 THR A C 1
ATOM 621 O O . THR A 1 83 ? 25.783 4.261 -43.707 1.00 93.25 83 THR A O 1
ATOM 624 N N . LEU A 1 84 ? 27.744 5.257 -44.180 1.00 95.94 84 LEU A N 1
ATOM 625 C CA . LEU A 1 84 ? 28.258 5.193 -42.809 1.00 95.94 84 LEU A CA 1
ATOM 626 C C . LEU A 1 84 ? 27.460 6.098 -41.867 1.00 95.94 84 LEU A C 1
ATOM 628 O O . LEU A 1 84 ? 27.131 5.673 -40.765 1.00 95.94 84 LEU A O 1
ATOM 632 N N . ALA A 1 85 ? 27.108 7.308 -42.309 1.00 96.81 85 ALA A N 1
ATOM 633 C CA . ALA A 1 85 ? 26.272 8.221 -41.538 1.00 96.81 85 ALA A CA 1
ATOM 634 C C . ALA A 1 85 ? 24.878 7.626 -41.283 1.00 96.81 85 ALA A C 1
ATOM 636 O O . ALA A 1 85 ? 24.429 7.603 -40.143 1.00 96.81 85 ALA A O 1
ATOM 637 N N . CYS A 1 86 ? 24.232 7.070 -42.313 1.00 97.62 86 CYS A N 1
ATOM 638 C CA . CYS A 1 86 ? 22.932 6.413 -42.181 1.00 97.62 86 CYS A CA 1
ATOM 639 C C . CYS A 1 86 ? 22.998 5.213 -41.224 1.00 97.62 86 CYS A C 1
ATOM 641 O O . CYS A 1 86 ? 22.191 5.115 -40.302 1.00 97.62 86 CYS A O 1
ATOM 643 N N . LEU A 1 87 ? 24.007 4.345 -41.377 1.00 97.75 87 LEU A N 1
ATOM 644 C CA . LEU A 1 87 ? 24.226 3.211 -40.478 1.00 97.75 87 LEU A CA 1
ATOM 645 C C . LEU A 1 87 ? 24.437 3.669 -39.028 1.00 97.75 87 LEU A C 1
ATOM 647 O O . LEU A 1 87 ? 23.847 3.097 -38.116 1.00 97.75 87 LEU A O 1
ATOM 651 N N . PHE A 1 88 ? 25.238 4.715 -38.813 1.00 97.94 88 PHE A N 1
ATOM 652 C CA . PHE A 1 88 ? 25.467 5.287 -37.488 1.00 97.94 88 PHE A CA 1
ATOM 653 C C . PHE A 1 88 ? 24.175 5.838 -36.873 1.00 97.94 88 PHE A C 1
ATOM 655 O O . PHE A 1 88 ? 23.890 5.555 -35.713 1.00 97.94 88 PHE A O 1
ATOM 662 N N . THR A 1 89 ? 23.358 6.564 -37.641 1.00 98.06 89 THR A N 1
ATOM 663 C CA . THR A 1 89 ? 22.064 7.080 -37.169 1.00 98.06 89 THR A CA 1
ATOM 664 C C . THR A 1 89 ? 21.093 5.954 -36.818 1.00 98.06 89 THR A C 1
ATOM 666 O O . THR A 1 89 ? 20.430 6.035 -35.788 1.00 98.06 89 THR A O 1
ATOM 669 N N . VAL A 1 90 ? 21.032 4.885 -37.620 1.00 98.12 90 VAL A N 1
ATOM 670 C CA . VAL A 1 90 ? 20.193 3.710 -37.329 1.00 98.12 90 VAL A CA 1
ATOM 671 C C . VAL A 1 90 ? 20.666 2.998 -36.063 1.00 98.12 90 VAL A C 1
ATOM 673 O O . VAL A 1 90 ? 19.844 2.674 -35.212 1.00 98.12 90 VAL A O 1
ATOM 676 N N . LEU A 1 91 ? 21.977 2.798 -35.894 1.00 98.06 91 LEU A N 1
ATOM 677 C CA . LEU A 1 91 ? 22.535 2.192 -34.682 1.00 98.06 91 LEU A CA 1
ATOM 678 C C . LEU A 1 91 ? 22.275 3.054 -33.444 1.00 98.06 91 LEU A C 1
ATOM 680 O O . LEU A 1 91 ? 21.861 2.527 -32.416 1.00 98.06 91 LEU A O 1
ATOM 684 N N . LEU A 1 92 ? 22.458 4.372 -33.543 1.00 97.81 92 LEU A N 1
ATOM 685 C CA . LEU A 1 92 ? 22.170 5.297 -32.449 1.00 97.81 92 LEU A CA 1
ATOM 686 C C . LEU A 1 92 ? 20.680 5.283 -32.089 1.00 97.81 92 LEU A C 1
ATOM 688 O O . LEU A 1 92 ? 20.336 5.184 -30.914 1.00 97.81 92 LEU A O 1
ATOM 692 N N . GLY A 1 93 ? 19.800 5.320 -33.093 1.00 97.12 93 GLY A N 1
ATOM 693 C CA . GLY A 1 93 ? 18.357 5.186 -32.904 1.00 97.12 93 GLY A CA 1
ATOM 694 C C . GLY A 1 93 ? 17.984 3.853 -32.256 1.00 97.12 93 GLY A C 1
ATOM 695 O O . GLY A 1 93 ? 17.181 3.835 -31.329 1.00 97.12 93 GLY A O 1
ATOM 696 N N . GLY A 1 94 ? 18.626 2.757 -32.671 1.00 96.50 94 GLY A N 1
ATOM 697 C CA . GLY A 1 94 ? 18.465 1.432 -32.075 1.00 96.50 94 GLY A CA 1
ATOM 698 C C . GLY A 1 94 ? 18.921 1.371 -30.617 1.00 96.50 94 GLY A C 1
ATOM 699 O O . GLY A 1 94 ? 18.214 0.807 -29.790 1.00 96.50 94 GLY A O 1
ATOM 700 N N . ILE A 1 95 ? 20.050 2.001 -30.271 1.00 96.06 95 ILE A N 1
ATOM 701 C CA . ILE A 1 95 ? 20.535 2.093 -28.885 1.00 96.06 95 ILE A CA 1
ATOM 702 C C . ILE A 1 95 ? 19.568 2.916 -28.031 1.00 96.06 95 ILE A C 1
ATOM 704 O O . ILE A 1 95 ? 19.197 2.476 -26.949 1.00 96.06 95 ILE A O 1
ATOM 708 N N . VAL A 1 96 ? 19.120 4.081 -28.509 1.00 93.75 96 VAL A N 1
ATOM 709 C CA . VAL A 1 96 ? 18.142 4.911 -27.786 1.00 93.75 96 VAL A CA 1
ATOM 710 C C . VAL A 1 96 ? 16.830 4.154 -27.600 1.00 93.75 96 VAL A C 1
ATOM 712 O O . VAL A 1 96 ? 16.290 4.131 -26.498 1.00 93.75 96 VAL A O 1
ATOM 715 N N . TRP A 1 97 ? 16.339 3.486 -28.644 1.00 92.62 97 TRP A N 1
ATOM 716 C CA . TRP A 1 97 ? 15.137 2.661 -28.568 1.00 92.62 97 TRP A CA 1
ATOM 717 C C . TRP A 1 97 ? 15.298 1.514 -27.569 1.00 92.62 97 TRP A C 1
ATOM 719 O O . TRP A 1 97 ? 14.406 1.295 -26.753 1.00 92.62 97 TRP A O 1
ATOM 729 N N . LEU A 1 98 ? 16.445 0.830 -27.566 1.00 91.38 98 LEU A N 1
ATOM 730 C CA . LEU A 1 98 ? 16.739 -0.243 -26.620 1.00 91.38 98 LEU A CA 1
ATOM 731 C C . LEU A 1 98 ? 16.792 0.283 -25.182 1.00 91.38 98 LEU A C 1
ATOM 733 O O . LEU A 1 98 ? 16.160 -0.302 -24.310 1.00 91.38 98 LEU A O 1
ATOM 737 N N . LEU A 1 99 ? 17.455 1.419 -24.942 1.00 88.06 99 LEU A N 1
ATOM 738 C CA . LEU A 1 99 ? 17.525 2.056 -23.623 1.00 88.06 99 LEU A CA 1
ATOM 739 C C . LEU A 1 99 ? 16.152 2.519 -23.118 1.00 88.06 99 LEU A C 1
ATOM 741 O O . LEU A 1 99 ? 15.862 2.371 -21.935 1.00 88.06 99 LEU A O 1
ATOM 745 N N . LEU A 1 100 ? 15.293 3.042 -23.998 1.00 86.88 100 LEU A N 1
ATOM 746 C CA . LEU A 1 100 ? 13.914 3.416 -23.655 1.00 86.88 100 LEU A CA 1
ATOM 747 C C . LEU A 1 100 ? 12.997 2.196 -23.471 1.00 86.88 100 LEU A C 1
ATOM 749 O O . LEU A 1 100 ? 11.991 2.281 -22.766 1.00 86.88 100 LEU A O 1
ATOM 753 N N . SER A 1 101 ? 13.340 1.066 -24.092 1.00 85.56 101 SER A N 1
ATOM 754 C CA . SER A 1 101 ? 12.587 -0.185 -23.978 1.00 85.56 101 SER A CA 1
ATOM 755 C C . SER A 1 101 ? 12.868 -0.931 -22.676 1.00 85.56 101 SER A C 1
ATOM 757 O O . SER A 1 101 ? 12.028 -1.736 -22.275 1.00 85.56 101 SER A O 1
ATOM 759 N N . VAL A 1 102 ? 13.995 -0.663 -21.998 1.00 85.31 102 VAL A N 1
ATOM 760 C CA . VAL A 1 102 ? 14.288 -1.255 -20.683 1.00 85.31 102 VAL A CA 1
ATOM 761 C C . VAL A 1 102 ? 13.229 -0.779 -19.676 1.00 85.31 102 VAL A C 1
ATOM 763 O O . VAL A 1 102 ? 13.140 0.423 -19.407 1.00 85.31 102 VAL A O 1
ATOM 766 N N . PRO A 1 103 ? 12.408 -1.683 -19.110 1.00 84.44 103 PRO A N 1
ATOM 767 C CA . PRO A 1 103 ? 11.409 -1.308 -18.119 1.00 84.44 103 PRO A CA 1
ATOM 768 C C . PRO A 1 103 ? 12.088 -0.717 -16.883 1.00 84.44 103 PRO A C 1
ATOM 770 O O . PRO A 1 103 ? 13.040 -1.293 -16.357 1.00 84.44 103 PRO A O 1
ATOM 773 N N . SER A 1 104 ? 11.603 0.424 -16.390 1.00 89.50 104 SER A N 1
ATOM 774 C CA . SER A 1 104 ? 12.018 0.876 -15.062 1.00 89.50 104 SER A CA 1
ATOM 775 C C . SER A 1 104 ? 11.320 0.039 -13.992 1.00 89.50 104 SER A C 1
ATOM 777 O O . SER A 1 104 ? 10.155 -0.327 -14.153 1.00 89.50 104 SER A O 1
ATOM 779 N N . ARG A 1 105 ? 12.016 -0.246 -12.887 1.00 93.31 105 ARG A N 1
ATOM 780 C CA . ARG A 1 105 ? 11.449 -1.018 -11.772 1.00 93.31 105 ARG A CA 1
ATOM 781 C C . ARG A 1 105 ? 10.218 -0.324 -11.197 1.00 93.31 105 ARG A C 1
ATOM 783 O O . ARG A 1 105 ? 10.232 0.897 -11.016 1.00 93.31 105 ARG A O 1
ATOM 790 N N . VAL A 1 106 ? 9.176 -1.089 -10.892 1.00 95.25 106 VAL A N 1
ATOM 791 C CA . VAL A 1 106 ? 7.950 -0.582 -10.268 1.00 95.25 106 VAL A CA 1
ATOM 792 C C . VAL A 1 106 ? 8.222 -0.280 -8.790 1.00 95.25 106 VAL A C 1
ATOM 794 O O . VAL A 1 106 ? 8.641 -1.168 -8.056 1.00 95.25 106 VAL A O 1
ATOM 797 N N . PRO A 1 107 ? 8.027 0.956 -8.310 1.00 95.88 107 PRO A N 1
ATOM 798 C CA . PRO A 1 107 ? 8.207 1.251 -6.898 1.00 95.88 107 PRO A CA 1
ATOM 799 C C . PRO A 1 107 ? 7.102 0.603 -6.054 1.00 95.88 107 PRO A C 1
ATOM 801 O O . PRO A 1 107 ? 5.919 0.698 -6.393 1.00 95.88 107 PRO A O 1
ATOM 804 N N . LEU A 1 108 ? 7.503 0.000 -4.938 1.00 95.81 108 LEU A N 1
ATOM 805 C CA . LEU A 1 108 ? 6.645 -0.543 -3.892 1.00 95.81 108 LEU A CA 1
ATOM 806 C C . LEU A 1 108 ? 6.780 0.324 -2.637 1.00 95.81 108 LEU A C 1
ATOM 808 O O . LEU A 1 108 ? 7.803 0.278 -1.954 1.00 95.81 108 LEU A O 1
ATOM 812 N N . VAL A 1 109 ? 5.754 1.113 -2.328 1.00 95.69 109 VAL A N 1
ATOM 813 C CA . VAL A 1 109 ? 5.670 1.863 -1.070 1.00 95.69 109 VAL A CA 1
ATOM 814 C C . VAL A 1 109 ? 5.019 0.969 -0.032 1.00 95.69 109 VAL A C 1
ATOM 816 O O . VAL A 1 109 ? 3.807 0.780 -0.060 1.00 95.69 109 VAL A O 1
ATOM 819 N N . ALA A 1 110 ? 5.826 0.401 0.858 1.00 94.62 110 ALA A N 1
ATOM 820 C CA . ALA A 1 110 ? 5.351 -0.525 1.876 1.00 94.62 110 ALA A CA 1
ATOM 821 C C . ALA A 1 110 ? 5.271 0.159 3.244 1.00 94.62 110 ALA A C 1
ATOM 823 O O . ALA A 1 110 ? 6.246 0.753 3.710 1.00 94.62 110 ALA A O 1
ATOM 824 N N . VAL A 1 111 ? 4.104 0.060 3.870 1.00 93.62 111 VAL A N 1
ATOM 825 C CA . VAL A 1 111 ? 3.789 0.584 5.194 1.00 93.62 111 VAL A CA 1
ATOM 826 C C . VAL A 1 111 ? 3.392 -0.585 6.083 1.00 93.62 111 VAL A C 1
ATOM 828 O O . VAL A 1 111 ? 2.497 -1.354 5.738 1.00 93.62 111 VAL A O 1
ATOM 831 N N . ALA A 1 112 ? 4.029 -0.699 7.242 1.00 93.25 112 ALA A N 1
ATOM 832 C CA . ALA A 1 112 ? 3.733 -1.736 8.219 1.00 93.25 112 ALA A CA 1
ATOM 833 C C . ALA A 1 112 ? 3.566 -1.126 9.613 1.00 93.25 112 ALA A C 1
ATOM 835 O O . ALA A 1 112 ? 4.451 -0.420 10.104 1.00 93.25 112 ALA A O 1
ATOM 836 N N . VAL A 1 113 ? 2.434 -1.426 10.249 1.00 94.00 113 VAL A N 1
ATOM 837 C CA . VAL A 1 113 ? 2.177 -1.186 11.670 1.00 94.00 113 VAL A CA 1
ATOM 838 C C . VAL A 1 113 ? 2.243 -2.542 12.360 1.00 94.00 113 VAL A C 1
ATOM 840 O O . VAL A 1 113 ? 1.311 -3.339 12.273 1.00 94.00 113 VAL A O 1
ATOM 843 N N . SER A 1 114 ? 3.387 -2.822 12.982 1.00 91.31 114 SER A N 1
ATOM 844 C CA . SER A 1 114 ? 3.703 -4.090 13.649 1.00 91.31 114 SER A CA 1
ATOM 845 C C . SER A 1 114 ? 3.337 -4.055 15.135 1.00 91.31 114 SER A C 1
ATOM 847 O O . SER A 1 114 ? 2.675 -4.963 15.646 1.00 91.31 114 SER A O 1
ATOM 849 N N . ALA A 1 115 ? 3.752 -2.980 15.808 1.00 91.62 115 ALA A N 1
ATOM 850 C CA . ALA A 1 115 ? 3.635 -2.800 17.243 1.00 91.62 115 ALA A CA 1
ATOM 851 C C . ALA A 1 115 ? 2.552 -1.778 17.602 1.00 91.62 115 ALA A C 1
ATOM 853 O O . ALA A 1 115 ? 2.593 -0.628 17.166 1.00 91.62 115 ALA A O 1
ATOM 854 N N . TYR A 1 116 ? 1.615 -2.197 18.448 1.00 93.56 116 TYR A N 1
ATOM 855 C CA . TYR A 1 116 ? 0.578 -1.340 19.016 1.00 93.56 116 TYR A CA 1
ATOM 856 C C . TYR A 1 116 ? 0.897 -1.044 20.474 1.00 93.56 116 TYR A C 1
ATOM 858 O O . TYR A 1 116 ? 1.196 -1.960 21.246 1.00 93.56 116 TYR A O 1
ATOM 866 N N . ARG A 1 117 ? 0.833 0.236 20.854 1.00 94.00 117 ARG A N 1
ATOM 867 C CA . ARG A 1 117 ? 1.123 0.686 22.219 1.00 94.00 117 ARG A CA 1
ATOM 868 C C . ARG A 1 117 ? 0.057 0.226 23.204 1.00 94.00 117 ARG A C 1
ATOM 870 O O . ARG A 1 117 ? 0.389 -0.128 24.334 1.00 94.00 117 ARG A O 1
ATOM 877 N N . ASP A 1 118 ? -1.203 0.234 22.781 1.00 94.12 118 ASP A N 1
ATOM 878 C CA . ASP A 1 118 ? -2.295 -0.280 23.593 1.00 94.12 118 ASP A CA 1
ATOM 879 C C . ASP A 1 118 ? -2.310 -1.821 23.565 1.00 94.12 118 ASP A C 1
ATOM 881 O O . ASP A 1 118 ? -2.469 -2.413 22.494 1.00 94.12 118 ASP A O 1
ATOM 885 N N . PRO A 1 119 ? -2.181 -2.501 24.719 1.00 94.38 119 PRO A N 1
ATOM 886 C CA . PRO A 1 119 ? -2.122 -3.961 24.776 1.00 94.38 119 PRO A CA 1
ATOM 887 C C . PRO A 1 119 ? -3.453 -4.649 24.433 1.00 94.38 119 PRO A C 1
ATOM 889 O O . PRO A 1 119 ? -3.478 -5.868 24.239 1.00 94.38 119 PRO A O 1
ATOM 892 N N . ARG A 1 120 ? -4.569 -3.909 24.386 1.00 95.19 120 ARG A N 1
ATOM 893 C CA . ARG A 1 120 ? -5.869 -4.439 23.954 1.00 95.19 120 ARG A CA 1
ATOM 894 C C . ARG A 1 120 ? -5.861 -4.726 22.458 1.00 95.19 120 ARG A C 1
ATOM 896 O O . ARG A 1 120 ? -6.486 -5.701 22.043 1.00 95.19 120 ARG A O 1
ATOM 903 N N . ILE A 1 121 ? -5.132 -3.928 21.673 1.00 95.88 121 ILE A N 1
ATOM 904 C CA . ILE A 1 121 ? -4.964 -4.144 20.236 1.00 95.88 121 ILE A CA 1
ATOM 905 C C . ILE A 1 121 ? -3.984 -5.313 20.028 1.00 95.88 121 ILE A C 1
ATOM 907 O O . ILE A 1 121 ? -2.855 -5.277 20.528 1.00 95.88 121 ILE A O 1
ATOM 911 N N . PRO A 1 122 ? -4.382 -6.376 19.301 1.00 94.38 122 PRO A N 1
ATOM 912 C CA . PRO A 1 122 ? -3.477 -7.470 18.967 1.00 94.38 122 PRO A CA 1
ATOM 913 C C . PRO A 1 122 ? -2.232 -6.969 18.228 1.00 94.38 122 PRO A C 1
ATOM 915 O O . PRO A 1 122 ? -2.329 -6.139 17.332 1.00 94.38 122 PRO A O 1
ATOM 918 N N . GLN A 1 123 ? -1.057 -7.508 18.538 1.00 93.44 123 GLN A N 1
ATOM 919 C CA . GLN A 1 123 ? 0.164 -7.160 17.802 1.00 93.44 123 GLN A CA 1
ATOM 920 C C . GLN A 1 123 ? 0.119 -7.743 16.380 1.00 93.44 123 GLN A C 1
ATOM 922 O O . GLN A 1 123 ? -0.371 -8.858 16.176 1.00 93.44 123 GLN A O 1
ATOM 927 N N . ASN A 1 124 ? 0.628 -7.011 15.386 1.00 92.12 124 ASN A N 1
ATOM 928 C CA . ASN A 1 124 ? 0.660 -7.462 13.995 1.00 92.12 124 ASN A CA 1
ATOM 929 C C . ASN A 1 124 ? 2.016 -8.107 13.667 1.00 92.12 124 ASN A C 1
ATOM 931 O O . ASN A 1 124 ? 2.898 -7.515 13.049 1.00 92.12 124 ASN A O 1
ATOM 935 N N . MET A 1 125 ? 2.172 -9.353 14.114 1.00 88.88 125 MET A N 1
ATOM 936 C CA . MET A 1 125 ? 3.459 -10.057 14.114 1.00 88.88 125 MET A CA 1
ATOM 937 C C . MET A 1 125 ? 4.030 -10.363 12.724 1.00 88.88 125 MET A C 1
ATOM 939 O O . MET A 1 125 ? 5.239 -10.515 12.601 1.00 88.88 125 MET A O 1
ATOM 943 N N . THR A 1 126 ? 3.201 -10.465 11.682 1.00 89.69 126 THR A N 1
ATOM 944 C CA . THR A 1 126 ? 3.706 -10.824 10.342 1.00 89.69 126 THR A CA 1
ATOM 945 C C . THR A 1 126 ? 4.097 -9.601 9.518 1.00 89.69 126 THR A C 1
ATOM 947 O O . THR A 1 126 ? 4.740 -9.762 8.492 1.00 89.69 126 THR A O 1
ATOM 950 N N . ALA A 1 127 ? 3.730 -8.386 9.941 1.00 90.31 127 ALA A N 1
ATOM 951 C CA . ALA A 1 127 ? 3.982 -7.185 9.149 1.00 90.31 127 ALA A CA 1
ATOM 952 C C . ALA A 1 127 ? 5.480 -6.977 8.891 1.00 90.31 127 ALA A C 1
ATOM 954 O O . ALA A 1 127 ? 5.869 -6.612 7.789 1.00 90.31 127 ALA A O 1
ATOM 955 N N . LEU A 1 128 ? 6.326 -7.256 9.889 1.00 88.62 128 LEU A N 1
ATOM 956 C CA . LEU A 1 128 ? 7.781 -7.188 9.731 1.00 88.62 128 LEU A CA 1
ATOM 957 C C . LEU A 1 128 ? 8.308 -8.284 8.800 1.00 88.62 128 LEU A C 1
ATOM 959 O O . LEU A 1 128 ? 9.120 -7.984 7.930 1.00 88.62 128 LEU A O 1
ATOM 963 N N . ALA A 1 129 ? 7.802 -9.514 8.930 1.00 89.94 129 ALA A N 1
ATOM 964 C CA . ALA A 1 129 ? 8.179 -10.623 8.054 1.00 89.94 129 ALA A CA 1
ATOM 965 C C . ALA A 1 129 ? 7.830 -10.333 6.582 1.00 89.94 129 ALA A C 1
ATOM 967 O O . ALA A 1 129 ? 8.625 -10.628 5.691 1.00 89.94 129 ALA A O 1
ATOM 968 N N . ASP A 1 130 ? 6.684 -9.693 6.328 1.00 91.25 130 ASP A N 1
ATOM 969 C CA . ASP A 1 130 ? 6.275 -9.283 4.981 1.00 91.25 130 ASP A CA 1
ATOM 970 C C . ASP A 1 130 ? 7.233 -8.235 4.396 1.00 91.25 130 ASP A C 1
ATOM 972 O O . ASP A 1 130 ? 7.675 -8.353 3.254 1.00 91.25 130 ASP A O 1
ATOM 976 N N . ILE A 1 131 ? 7.611 -7.224 5.190 1.00 89.94 131 ILE A N 1
ATOM 977 C CA . ILE A 1 131 ? 8.586 -6.209 4.768 1.00 89.94 131 ILE A CA 1
ATOM 978 C C . ILE A 1 131 ? 9.947 -6.844 4.479 1.00 89.94 131 ILE A C 1
ATOM 980 O O . ILE A 1 131 ? 10.531 -6.561 3.434 1.00 89.94 131 ILE A O 1
ATOM 984 N N . GLU A 1 132 ? 10.444 -7.710 5.364 1.00 89.75 132 GLU A N 1
ATOM 985 C CA . GLU A 1 132 ? 11.709 -8.427 5.169 1.00 89.75 132 GLU A CA 1
ATOM 986 C C . GLU A 1 132 ? 11.694 -9.253 3.883 1.00 89.75 132 GLU A C 1
ATOM 988 O O . GLU A 1 132 ? 12.666 -9.237 3.125 1.00 89.75 132 GLU A O 1
ATOM 993 N N . ARG A 1 133 ? 10.576 -9.917 3.580 1.00 89.81 133 ARG A N 1
ATOM 994 C CA . ARG A 1 133 ? 10.442 -10.654 2.328 1.00 89.81 133 ARG A CA 1
ATOM 995 C C . ARG A 1 133 ? 10.410 -9.738 1.112 1.00 89.81 133 ARG A C 1
ATOM 997 O O . ARG A 1 133 ? 11.058 -10.057 0.121 1.00 89.81 133 ARG A O 1
ATOM 1004 N N . PHE A 1 134 ? 9.740 -8.590 1.168 1.00 91.56 134 PHE A N 1
ATOM 1005 C CA . PHE A 1 134 ? 9.818 -7.627 0.070 1.00 91.56 134 PHE A CA 1
ATOM 1006 C C . PHE A 1 134 ? 11.249 -7.117 -0.160 1.00 91.56 134 PHE A C 1
ATOM 1008 O O . PHE A 1 134 ? 11.619 -6.912 -1.314 1.00 91.56 134 PHE A O 1
ATOM 1015 N N . VAL A 1 135 ? 12.073 -6.969 0.891 1.00 91.12 135 VAL A N 1
ATOM 1016 C CA . VAL A 1 135 ? 13.514 -6.670 0.730 1.00 91.12 135 VAL A CA 1
ATOM 1017 C C . VAL A 1 135 ? 14.221 -7.807 -0.013 1.00 91.12 135 VAL A C 1
ATOM 1019 O O . VAL A 1 135 ? 14.977 -7.551 -0.946 1.00 91.12 135 VAL A O 1
ATOM 1022 N N . GLN A 1 136 ? 13.980 -9.060 0.384 1.00 90.44 136 GLN A N 1
ATOM 1023 C CA . GLN A 1 136 ? 14.597 -10.234 -0.251 1.00 90.44 136 GLN A CA 1
ATOM 1024 C C . GLN A 1 136 ? 14.184 -10.360 -1.726 1.00 90.44 136 GLN A C 1
ATOM 1026 O O . GLN A 1 136 ? 15.018 -10.539 -2.612 1.00 90.44 136 GLN A O 1
ATOM 1031 N N . LEU A 1 137 ? 12.900 -10.175 -2.017 1.00 90.12 137 LEU A N 1
ATOM 1032 C CA . LEU A 1 137 ? 12.371 -10.216 -3.375 1.00 90.12 137 LEU A CA 1
ATOM 1033 C C . LEU A 1 137 ? 12.888 -9.059 -4.247 1.00 90.12 137 LEU A C 1
ATOM 1035 O O . LEU A 1 137 ? 13.062 -9.245 -5.449 1.00 90.12 137 LEU A O 1
ATOM 1039 N N . GLU A 1 138 ? 13.185 -7.886 -3.678 1.00 91.50 138 GLU A N 1
ATOM 1040 C CA . GLU A 1 138 ? 13.851 -6.798 -4.409 1.00 91.50 138 GLU A CA 1
ATOM 1041 C C . GLU A 1 138 ? 15.281 -7.174 -4.835 1.00 91.50 138 GLU A C 1
ATOM 1043 O O . GLU A 1 138 ? 15.740 -6.734 -5.893 1.00 91.50 138 GLU A O 1
ATOM 1048 N N . SER A 1 139 ? 16.001 -7.981 -4.041 1.00 88.12 139 SER A N 1
ATOM 1049 C CA . SER A 1 139 ? 17.312 -8.499 -4.456 1.00 88.12 139 SER A CA 1
ATOM 1050 C C . SER A 1 139 ? 17.214 -9.595 -5.516 1.00 88.12 139 SER A C 1
ATOM 1052 O O . SER A 1 139 ? 18.096 -9.677 -6.373 1.00 88.12 139 SER A O 1
ATOM 1054 N N . ASP A 1 140 ? 16.140 -10.385 -5.493 1.00 89.62 140 ASP A N 1
ATOM 1055 C CA . ASP A 1 140 ? 15.967 -11.538 -6.382 1.00 89.62 140 ASP A CA 1
ATOM 1056 C C . ASP A 1 140 ? 15.304 -11.176 -7.719 1.00 89.62 140 ASP A C 1
ATOM 1058 O O . ASP A 1 140 ? 15.500 -11.866 -8.723 1.00 89.62 140 ASP A O 1
ATOM 1062 N N . THR A 1 141 ? 14.535 -10.085 -7.763 1.00 87.38 141 THR A N 1
ATOM 1063 C CA . THR A 1 141 ? 13.760 -9.682 -8.943 1.00 87.38 141 THR A CA 1
ATOM 1064 C C . THR A 1 141 ? 14.172 -8.308 -9.464 1.00 87.38 141 THR A C 1
ATOM 1066 O O . THR A 1 141 ? 14.491 -7.379 -8.724 1.00 87.38 141 THR A O 1
ATOM 1069 N N . ALA A 1 142 ? 14.152 -8.147 -10.788 1.00 82.31 142 ALA A N 1
ATOM 1070 C CA . ALA A 1 142 ? 14.386 -6.852 -11.427 1.00 82.31 142 ALA A CA 1
ATOM 1071 C C . ALA A 1 142 ? 13.098 -6.022 -11.582 1.00 82.31 142 ALA A C 1
ATOM 1073 O O . ALA A 1 142 ? 13.158 -4.915 -12.116 1.00 82.31 142 ALA A O 1
ATOM 1074 N N . ASP A 1 143 ? 11.952 -6.543 -11.136 1.00 85.75 143 ASP A N 1
ATOM 1075 C CA . ASP A 1 143 ? 10.631 -6.027 -11.500 1.00 85.75 143 ASP A CA 1
ATOM 1076 C C . ASP A 1 143 ? 10.180 -4.863 -10.620 1.00 85.75 143 ASP A C 1
ATOM 1078 O O . ASP A 1 143 ? 9.534 -3.927 -11.105 1.00 85.75 143 ASP A O 1
ATOM 1082 N N . PHE A 1 144 ? 10.554 -4.873 -9.339 1.00 90.25 144 PHE A N 1
ATOM 1083 C CA . PHE A 1 144 ? 10.157 -3.835 -8.398 1.00 90.25 144 PHE A CA 1
ATOM 1084 C C . PHE A 1 144 ? 11.322 -3.310 -7.554 1.00 90.25 144 PHE A C 1
ATOM 1086 O O . PHE A 1 144 ? 12.442 -3.816 -7.588 1.00 90.25 144 PHE A O 1
ATOM 1093 N N . ARG A 1 145 ? 11.068 -2.198 -6.866 1.00 93.25 145 ARG A N 1
ATOM 1094 C CA . ARG A 1 145 ? 12.008 -1.533 -5.962 1.00 93.25 145 ARG A CA 1
ATOM 1095 C C . ARG A 1 145 ? 11.268 -1.113 -4.703 1.00 93.25 145 ARG A C 1
ATOM 1097 O O . ARG A 1 145 ? 10.280 -0.386 -4.820 1.00 93.25 145 ARG A O 1
ATOM 1104 N N . MET A 1 146 ? 11.738 -1.492 -3.522 1.00 91.12 146 MET A N 1
ATOM 1105 C CA . MET A 1 146 ? 11.080 -1.084 -2.291 1.00 91.12 146 MET A CA 1
ATOM 1106 C C . MET A 1 146 ? 11.442 0.361 -1.927 1.00 91.12 146 MET A C 1
ATOM 1108 O O . MET A 1 146 ? 12.590 0.804 -1.997 1.00 91.12 146 MET A O 1
ATOM 1112 N N . VAL A 1 147 ? 10.428 1.116 -1.516 1.00 85.25 147 VAL A N 1
ATOM 1113 C CA . VAL A 1 147 ? 10.548 2.445 -0.923 1.00 85.25 147 VAL A CA 1
ATOM 1114 C C . VAL A 1 147 ? 9.773 2.413 0.393 1.00 85.25 147 VAL A C 1
ATOM 1116 O O . VAL A 1 147 ? 8.602 2.774 0.462 1.00 85.25 147 VAL A O 1
ATOM 1119 N N . GLY A 1 148 ? 10.409 1.867 1.430 1.00 73.56 148 GLY A N 1
ATOM 1120 C CA . GLY A 1 148 ? 9.761 1.577 2.710 1.00 73.56 148 GLY A CA 1
ATOM 1121 C C . GLY A 1 148 ? 9.346 2.814 3.516 1.00 73.56 148 GLY A C 1
ATOM 1122 O O . GLY A 1 148 ? 9.976 3.878 3.456 1.00 73.56 148 GLY A O 1
ATOM 1123 N N . VAL A 1 149 ? 8.299 2.631 4.323 1.00 71.94 149 VAL A N 1
ATOM 1124 C CA . VAL A 1 149 ? 7.810 3.558 5.350 1.00 71.94 149 VAL A CA 1
ATOM 1125 C C . VAL A 1 149 ? 7.590 2.762 6.640 1.00 71.94 149 VAL A C 1
ATOM 1127 O O . VAL A 1 149 ? 6.616 2.024 6.774 1.00 71.94 149 VAL A O 1
ATOM 1130 N N . ALA A 1 150 ? 8.500 2.888 7.606 1.00 6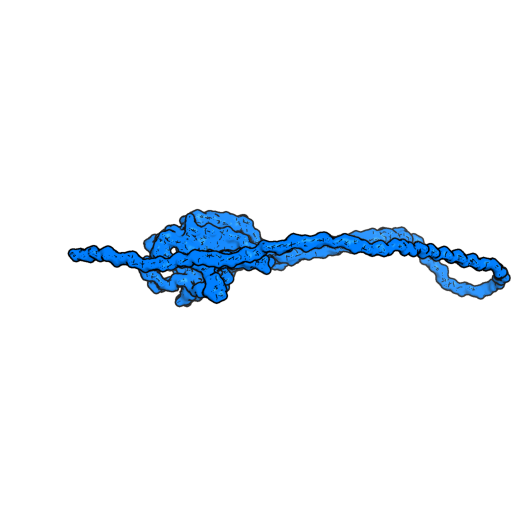4.50 150 ALA A N 1
ATOM 1131 C CA . ALA A 1 150 ? 8.305 2.295 8.928 1.00 64.50 150 ALA A CA 1
ATOM 1132 C C . ALA A 1 150 ? 7.331 3.168 9.738 1.00 64.50 150 ALA A C 1
ATOM 1134 O O . ALA A 1 150 ? 7.576 4.362 9.905 1.00 64.50 150 ALA A O 1
ATOM 1135 N N . SER A 1 151 ? 6.235 2.581 10.228 1.00 65.06 151 SER A N 1
ATOM 1136 C CA . SER A 1 151 ? 5.145 3.295 10.916 1.00 65.06 151 SER A CA 1
ATOM 1137 C C . SER A 1 151 ? 5.064 2.966 12.415 1.00 65.06 151 SER A C 1
ATOM 1139 O O . SER A 1 151 ? 3.998 3.053 13.025 1.00 65.06 151 SER A O 1
ATOM 1141 N N . GLU A 1 152 ? 6.168 2.557 13.039 1.00 64.56 152 GLU A N 1
ATOM 1142 C CA . GLU A 1 152 ? 6.104 1.922 14.362 1.00 64.56 152 GLU A CA 1
ATOM 1143 C C . GLU A 1 152 ? 5.678 2.857 15.508 1.00 64.56 152 GLU A C 1
ATOM 1145 O O . GLU A 1 152 ? 5.352 2.360 16.582 1.00 64.56 152 GLU A O 1
ATOM 1150 N N . LYS A 1 153 ? 5.675 4.190 15.328 1.00 64.62 153 LYS A N 1
ATOM 1151 C CA . LYS A 1 153 ? 5.398 5.159 16.411 1.00 64.62 153 LYS A CA 1
ATOM 1152 C C . LYS A 1 153 ? 4.850 6.505 15.916 1.00 64.62 153 LYS A C 1
ATOM 1154 O O . LYS A 1 153 ? 5.431 7.535 16.236 1.00 64.62 153 LYS A O 1
ATOM 1159 N N . THR A 1 154 ? 3.805 6.519 15.092 1.00 80.00 154 THR A N 1
ATOM 1160 C CA . THR A 1 154 ? 3.284 7.790 14.549 1.00 80.00 154 THR A CA 1
ATOM 1161 C C . THR A 1 154 ? 1.804 7.991 14.816 1.00 80.00 154 THR A C 1
ATOM 1163 O O . THR A 1 154 ? 0.989 7.111 14.523 1.00 80.00 154 THR A O 1
ATOM 1166 N N . ALA A 1 155 ? 1.467 9.190 15.294 1.00 89.81 155 ALA A N 1
ATOM 1167 C CA . ALA A 1 155 ? 0.105 9.712 15.298 1.00 89.81 155 ALA A CA 1
ATOM 1168 C C . ALA A 1 155 ? -0.414 9.905 13.858 1.00 89.81 155 ALA A C 1
ATOM 1170 O O . ALA A 1 155 ? 0.369 9.960 12.907 1.00 89.81 155 ALA A O 1
ATOM 1171 N N . ILE A 1 156 ? -1.731 10.075 13.683 1.00 93.94 156 ILE A N 1
ATOM 1172 C CA . ILE A 1 156 ? -2.380 10.234 12.361 1.00 93.94 156 ILE A CA 1
ATOM 1173 C C . ILE A 1 156 ? -1.686 11.284 11.485 1.00 93.94 156 ILE A C 1
ATOM 1175 O O . ILE A 1 156 ? -1.366 11.025 10.324 1.00 93.94 156 ILE A O 1
ATOM 1179 N N . LYS A 1 157 ? -1.446 12.478 12.036 1.00 93.44 157 LYS A N 1
ATOM 1180 C CA . LYS A 1 157 ? -0.855 13.591 11.285 1.00 93.44 157 LYS A CA 1
ATOM 1181 C C . LYS A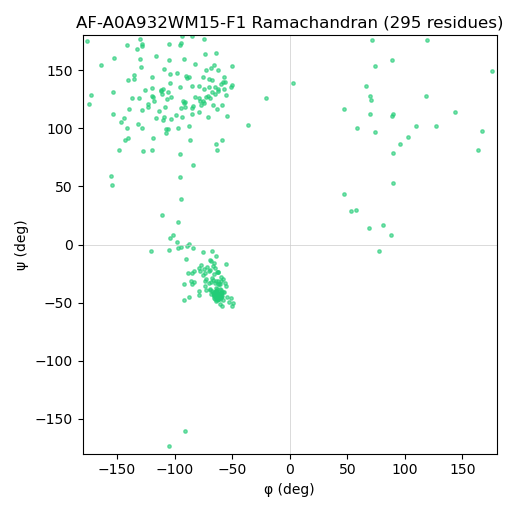 1 157 ? 0.560 13.258 10.813 1.00 93.44 157 LYS A C 1
ATOM 1183 O O . LYS A 1 157 ? 0.875 13.438 9.641 1.00 93.44 157 LYS A O 1
ATOM 1188 N N . GLU A 1 158 ? 1.383 12.731 11.713 1.00 92.12 158 GLU A N 1
ATOM 1189 C CA . GLU A 1 158 ? 2.764 12.345 11.420 1.00 92.12 158 GLU A CA 1
ATOM 1190 C C . GLU A 1 158 ? 2.821 11.217 10.390 1.00 92.12 158 GLU A C 1
ATOM 1192 O O . GLU A 1 158 ? 3.649 11.252 9.478 1.00 92.12 158 GLU A O 1
ATOM 1197 N N . PHE A 1 159 ? 1.903 10.252 10.496 1.00 93.56 159 PHE A N 1
ATOM 1198 C CA . PHE A 1 159 ? 1.750 9.181 9.524 1.00 93.56 159 PHE A CA 1
ATOM 1199 C C . PHE A 1 159 ? 1.449 9.741 8.135 1.00 93.56 159 PHE A C 1
ATOM 1201 O O . PHE A 1 159 ? 2.160 9.426 7.185 1.00 93.56 159 PHE A O 1
ATOM 1208 N N . ILE A 1 160 ? 0.426 10.592 8.003 1.00 95.00 160 ILE A N 1
ATOM 1209 C CA . ILE A 1 160 ? 0.025 11.153 6.708 1.00 95.00 160 ILE A CA 1
ATOM 1210 C C . ILE A 1 160 ? 1.130 12.030 6.118 1.00 95.00 160 ILE A C 1
ATOM 1212 O O . ILE A 1 160 ? 1.391 11.946 4.917 1.00 95.00 160 ILE A O 1
ATOM 1216 N N . GLU A 1 161 ? 1.821 12.828 6.931 1.00 93.69 161 GLU A N 1
ATOM 1217 C CA . GLU A 1 161 ? 2.966 13.625 6.481 1.00 93.69 161 GLU A CA 1
ATOM 1218 C C . GLU A 1 161 ? 4.117 12.738 5.987 1.00 93.69 161 GLU A C 1
ATOM 1220 O O . GLU A 1 161 ? 4.664 12.972 4.905 1.00 93.69 161 GLU A O 1
ATOM 1225 N N . ALA A 1 162 ? 4.470 11.691 6.739 1.00 92.50 162 ALA A N 1
ATOM 1226 C CA . ALA A 1 162 ? 5.519 10.751 6.358 1.00 92.50 162 ALA A CA 1
ATOM 1227 C C . ALA A 1 162 ? 5.150 9.953 5.101 1.00 92.50 162 ALA A C 1
ATOM 1229 O O . ALA A 1 162 ? 5.975 9.824 4.194 1.00 92.50 162 ALA A O 1
ATOM 1230 N N . PHE A 1 163 ? 3.910 9.471 5.026 1.00 94.69 163 PHE A N 1
ATOM 1231 C CA . PHE A 1 163 ? 3.365 8.759 3.879 1.00 94.69 163 PHE A CA 1
ATOM 1232 C C . PHE A 1 163 ? 3.381 9.648 2.634 1.00 94.69 163 PHE A C 1
ATOM 1234 O O . PHE A 1 163 ? 3.970 9.274 1.624 1.00 94.69 163 PHE A O 1
ATOM 1241 N N . THR A 1 164 ? 2.851 10.870 2.726 1.00 95.12 164 THR A N 1
ATOM 1242 C CA . THR A 1 164 ? 2.825 11.835 1.615 1.00 95.12 164 THR A CA 1
ATOM 1243 C C . THR A 1 164 ? 4.234 12.178 1.136 1.00 95.12 164 THR A C 1
ATOM 1245 O O . THR A 1 164 ? 4.499 12.137 -0.064 1.00 95.12 164 THR A O 1
ATOM 1248 N N . ARG A 1 165 ? 5.172 12.445 2.055 1.00 93.88 165 ARG A N 1
ATOM 1249 C CA . ARG A 1 165 ? 6.582 12.687 1.709 1.00 93.88 165 ARG A CA 1
ATOM 1250 C C . ARG A 1 165 ? 7.181 11.505 0.946 1.00 93.88 165 ARG A C 1
ATOM 1252 O O . ARG A 1 165 ? 7.895 11.698 -0.034 1.00 93.88 165 ARG A O 1
ATOM 1259 N N . LYS A 1 166 ? 6.862 10.277 1.354 1.00 93.94 166 LYS A N 1
ATOM 1260 C CA . LYS A 1 166 ? 7.339 9.064 0.681 1.00 93.94 166 LYS A CA 1
ATOM 1261 C C . LYS A 1 166 ? 6.716 8.882 -0.698 1.00 93.94 166 LYS A C 1
ATOM 1263 O O . LYS A 1 166 ? 7.442 8.561 -1.633 1.00 93.94 166 LYS A O 1
ATOM 1268 N N . LEU A 1 167 ? 5.429 9.185 -0.871 1.00 95.00 167 LEU A N 1
ATOM 1269 C CA . LEU A 1 167 ? 4.808 9.225 -2.199 1.00 95.00 167 LEU A CA 1
ATOM 1270 C C . LEU A 1 167 ? 5.502 10.251 -3.118 1.00 95.00 167 LEU A C 1
ATOM 1272 O O . LEU A 1 167 ? 5.791 9.941 -4.273 1.00 95.00 167 LEU A O 1
ATOM 1276 N N . GLN A 1 168 ? 5.869 11.422 -2.587 1.00 94.38 168 GLN A N 1
ATOM 1277 C CA . GLN A 1 168 ? 6.585 12.479 -3.318 1.00 94.38 168 GLN A CA 1
ATOM 1278 C C . GLN A 1 168 ? 8.039 12.128 -3.670 1.00 94.38 168 GLN A C 1
ATOM 1280 O O . GLN A 1 168 ? 8.616 12.718 -4.587 1.00 94.38 168 GLN A O 1
ATOM 1285 N N . GLU A 1 169 ? 8.672 11.187 -2.973 1.00 93.44 169 GLU A N 1
ATOM 1286 C CA . GLU A 1 169 ? 10.011 10.688 -3.321 1.00 93.44 169 GLU A CA 1
ATOM 1287 C C . GLU A 1 169 ? 9.957 9.702 -4.500 1.00 93.44 169 GLU A C 1
ATOM 1289 O O . GLU A 1 169 ? 10.935 9.530 -5.233 1.00 93.44 169 GLU A O 1
ATOM 1294 N N . VAL A 1 170 ? 8.796 9.088 -4.730 1.00 93.94 170 VAL A N 1
ATOM 1295 C CA . VAL A 1 170 ? 8.622 8.000 -5.687 1.00 93.94 170 VAL A CA 1
ATOM 1296 C C . VAL A 1 170 ? 8.316 8.518 -7.095 1.00 93.94 170 VAL A C 1
ATOM 1298 O O . VAL A 1 170 ? 7.631 9.521 -7.313 1.00 93.94 170 VAL A O 1
ATOM 1301 N N . LYS A 1 171 ? 8.853 7.809 -8.092 1.00 94.19 171 LYS A N 1
ATOM 1302 C CA . LYS A 1 171 ? 8.500 7.963 -9.506 1.00 94.19 171 LYS A CA 1
ATOM 1303 C C . LYS A 1 171 ? 7.915 6.641 -10.002 1.00 94.19 171 LYS A C 1
ATOM 1305 O O . LYS A 1 171 ? 8.619 5.638 -9.897 1.00 94.19 171 LYS A O 1
ATOM 1310 N N . PRO A 1 172 ? 6.685 6.625 -10.544 1.00 94.81 172 PRO A N 1
ATOM 1311 C CA . PRO A 1 172 ? 6.092 5.421 -11.117 1.00 94.81 172 PRO A CA 1
ATOM 1312 C C . PRO A 1 172 ? 7.014 4.723 -12.131 1.00 94.81 172 PRO A C 1
ATOM 1314 O O . PRO A 1 172 ? 7.642 5.373 -12.973 1.00 94.81 172 PRO A O 1
ATOM 1317 N N . GLY A 1 173 ? 7.097 3.397 -12.030 1.00 92.25 173 GLY A N 1
ATOM 1318 C CA . GLY A 1 173 ? 7.955 2.537 -12.850 1.00 92.25 173 GLY A CA 1
ATOM 1319 C C . GLY A 1 173 ? 7.244 1.971 -14.079 1.00 92.25 173 GLY A C 1
ATOM 1320 O O . GLY A 1 173 ? 6.067 2.238 -14.287 1.00 92.25 173 GLY A O 1
ATOM 1321 N N . GLY A 1 174 ? 7.933 1.190 -14.906 1.00 88.94 174 GLY A N 1
ATOM 1322 C CA . GLY A 1 174 ? 7.401 0.536 -16.107 1.00 88.94 174 GLY A CA 1
ATOM 1323 C C . GLY A 1 174 ? 8.092 0.965 -17.406 1.00 88.94 174 GLY A C 1
ATOM 1324 O O . GLY A 1 174 ? 8.946 1.856 -17.426 1.00 88.94 174 GLY A O 1
ATOM 1325 N N . SER A 1 175 ? 7.713 0.346 -18.525 1.00 82.56 175 SER A N 1
ATOM 1326 C CA . SER A 1 175 ? 8.283 0.642 -19.850 1.00 82.56 175 SER A CA 1
ATOM 1327 C C . SER A 1 175 ? 7.941 2.059 -20.326 1.00 82.56 175 SER A C 1
ATOM 1329 O O . SER A 1 175 ? 6.952 2.649 -19.888 1.00 82.56 175 SER A O 1
ATOM 1331 N N . ALA A 1 176 ? 8.758 2.654 -21.201 1.00 77.00 176 ALA A N 1
ATOM 1332 C CA . ALA A 1 176 ? 8.429 3.928 -21.850 1.00 77.00 176 ALA A CA 1
ATOM 1333 C C . ALA A 1 176 ? 7.168 3.841 -22.730 1.00 77.00 176 ALA A C 1
ATOM 1335 O O . ALA A 1 176 ? 6.504 4.851 -22.940 1.00 77.00 176 ALA A O 1
ATOM 1336 N N . PHE A 1 177 ? 6.825 2.638 -23.198 1.00 78.00 177 PHE A N 1
ATOM 1337 C CA . PHE A 1 177 ? 5.690 2.390 -24.090 1.00 78.00 177 PHE A CA 1
ATOM 1338 C C . PHE A 1 177 ? 4.422 1.912 -23.364 1.00 78.00 177 PHE A C 1
ATOM 1340 O O . PHE A 1 177 ? 3.389 1.726 -24.001 1.00 78.00 177 PHE A O 1
ATOM 1347 N N . SER A 1 178 ? 4.478 1.710 -22.043 1.00 82.81 178 SER A N 1
ATOM 1348 C CA . SER A 1 178 ? 3.335 1.297 -21.222 1.00 82.81 178 SER A CA 1
ATOM 1349 C C . SER A 1 178 ? 2.977 2.370 -20.195 1.00 82.81 178 SER A C 1
ATOM 1351 O O . SER A 1 178 ? 3.792 3.234 -19.861 1.00 82.81 178 SER A O 1
ATOM 1353 N N . ARG A 1 179 ? 1.762 2.296 -19.635 1.00 85.56 179 ARG A N 1
ATOM 1354 C CA . ARG A 1 179 ? 1.417 3.119 -18.468 1.00 85.56 179 ARG A CA 1
ATOM 1355 C C . ARG A 1 179 ? 2.387 2.825 -17.332 1.00 85.56 179 ARG A C 1
ATOM 1357 O O . ARG A 1 179 ? 2.771 1.673 -17.108 1.00 85.56 179 ARG A O 1
ATOM 1364 N N . LYS A 1 180 ? 2.786 3.882 -16.630 1.00 94.75 180 LYS A N 1
ATOM 1365 C CA . LYS A 1 180 ? 3.625 3.738 -15.449 1.00 94.75 180 LYS A CA 1
ATOM 1366 C C . LYS A 1 180 ? 2.807 3.169 -14.297 1.00 94.75 180 LYS A C 1
ATOM 1368 O O . LYS A 1 180 ? 1.606 3.406 -14.237 1.00 94.75 180 LYS A O 1
ATOM 1373 N N . SER A 1 181 ? 3.450 2.431 -13.405 1.00 96.00 181 SER A N 1
ATOM 1374 C CA . SER A 1 181 ? 2.792 1.739 -12.301 1.00 96.00 181 SER A CA 1
ATOM 1375 C C . SER A 1 181 ? 3.457 2.040 -10.962 1.00 96.00 181 SER A C 1
ATOM 1377 O O . SER A 1 181 ? 4.651 2.344 -10.903 1.00 96.00 181 SER A O 1
ATOM 1379 N N . ILE A 1 182 ? 2.674 1.952 -9.893 1.00 97.06 182 ILE A N 1
ATOM 1380 C CA . ILE A 1 182 ? 3.126 2.006 -8.501 1.00 97.06 182 ILE A CA 1
ATOM 1381 C C . ILE A 1 182 ? 2.340 0.987 -7.680 1.00 97.06 182 ILE A C 1
ATOM 1383 O O . ILE A 1 182 ? 1.137 0.815 -7.889 1.00 97.06 182 ILE A O 1
ATOM 1387 N N . ILE A 1 183 ? 3.023 0.338 -6.741 1.00 97.25 183 ILE A N 1
ATOM 1388 C CA . ILE A 1 183 ? 2.406 -0.546 -5.757 1.00 97.25 183 ILE A CA 1
ATOM 1389 C C . ILE A 1 183 ? 2.496 0.136 -4.395 1.00 97.25 183 ILE A C 1
ATOM 1391 O O . ILE A 1 183 ? 3.536 0.678 -4.021 1.00 97.25 183 ILE A O 1
ATOM 1395 N N . ILE A 1 184 ? 1.393 0.134 -3.663 1.00 97.50 184 ILE A N 1
ATOM 1396 C CA . ILE A 1 184 ? 1.288 0.655 -2.307 1.00 97.50 184 ILE A CA 1
ATOM 1397 C C . ILE A 1 184 ? 0.789 -0.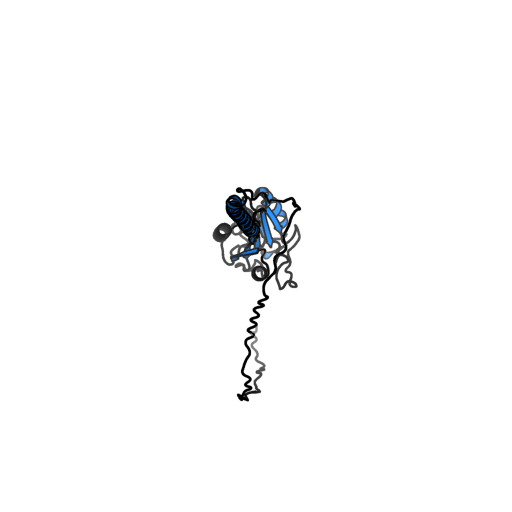500 -1.454 1.00 97.50 184 ILE A C 1
ATOM 1399 O O . ILE A 1 184 ? -0.295 -1.019 -1.699 1.00 97.50 184 ILE A O 1
ATOM 1403 N N . TYR A 1 185 ? 1.587 -0.915 -0.483 1.00 97.19 185 TYR A N 1
ATOM 1404 C CA . TYR A 1 185 ? 1.260 -1.986 0.445 1.00 97.19 185 TYR A CA 1
ATOM 1405 C C . TYR A 1 185 ? 1.059 -1.403 1.836 1.00 97.19 185 TYR A C 1
ATOM 1407 O O . TYR A 1 185 ? 1.908 -0.652 2.315 1.00 97.19 185 TYR A O 1
ATOM 1415 N N . ILE A 1 186 ? -0.052 -1.740 2.484 1.00 96.38 186 ILE A N 1
ATOM 1416 C CA . ILE A 1 186 ? -0.353 -1.315 3.849 1.00 96.38 186 ILE A CA 1
ATOM 1417 C C . ILE A 1 186 ? -0.721 -2.549 4.667 1.00 96.38 186 ILE A C 1
ATOM 1419 O O . ILE A 1 186 ? -1.747 -3.170 4.404 1.00 96.38 186 ILE A O 1
ATOM 1423 N N . SER A 1 187 ? 0.088 -2.866 5.677 1.00 95.75 187 SER A N 1
ATOM 1424 C CA . SER A 1 187 ? -0.230 -3.856 6.709 1.00 95.75 187 SER A CA 1
ATOM 1425 C C . SER A 1 187 ? -0.484 -3.151 8.037 1.00 95.75 187 SER A C 1
ATOM 1427 O O . SER A 1 187 ? 0.424 -2.584 8.645 1.00 95.75 187 SER A O 1
ATOM 1429 N N . ALA A 1 188 ? -1.740 -3.146 8.467 1.00 95.94 188 ALA A N 1
ATOM 1430 C CA . ALA A 1 188 ? -2.220 -2.535 9.707 1.00 95.94 188 ALA A CA 1
ATOM 1431 C C . ALA A 1 188 ? -3.611 -3.091 10.010 1.00 95.94 188 ALA A C 1
ATOM 1433 O O . ALA A 1 188 ? -4.317 -3.459 9.081 1.00 95.94 188 ALA A O 1
ATOM 1434 N N . HIS A 1 189 ? -4.069 -3.116 11.259 1.00 96.62 189 HIS A N 1
ATOM 1435 C CA . HIS A 1 189 ? -5.441 -3.556 11.541 1.00 96.62 189 HIS A CA 1
ATOM 1436 C C . HIS A 1 189 ? -6.475 -2.584 10.973 1.00 96.62 189 HIS A C 1
ATOM 1438 O O . HIS A 1 189 ? -6.518 -1.418 11.360 1.00 96.62 189 HIS A O 1
ATOM 1444 N N . GLY A 1 190 ? -7.327 -3.078 10.079 1.00 97.50 190 GLY A N 1
ATOM 1445 C CA . GLY A 1 190 ? -8.490 -2.358 9.576 1.00 97.50 190 GLY A CA 1
ATOM 1446 C C . GLY A 1 190 ? -9.678 -2.537 10.512 1.00 97.50 190 GLY A C 1
ATOM 1447 O O . GLY A 1 190 ? -9.933 -3.646 10.979 1.00 97.50 190 GLY A O 1
ATOM 1448 N N . VAL A 1 191 ? -10.407 -1.461 10.783 1.00 97.56 191 VAL A N 1
ATOM 1449 C CA . VAL A 1 191 ? -11.598 -1.419 11.646 1.00 97.56 191 VAL A CA 1
ATOM 1450 C C . VAL A 1 191 ? -12.648 -0.477 11.058 1.00 97.56 191 VAL A C 1
ATOM 1452 O O . VAL A 1 191 ? -12.387 0.233 10.087 1.00 97.56 191 VAL A O 1
ATOM 1455 N N . VAL A 1 192 ? -13.846 -0.453 11.636 1.00 97.69 192 VAL A N 1
ATOM 1456 C CA . VAL A 1 192 ? -14.909 0.479 11.244 1.00 97.69 192 VAL A CA 1
ATOM 1457 C C . VAL A 1 192 ? -15.263 1.355 12.438 1.00 97.69 192 VAL A C 1
ATOM 1459 O O . VAL A 1 192 ? -15.527 0.826 13.514 1.00 97.69 192 VAL A O 1
ATOM 1462 N N . ASN A 1 193 ? -15.242 2.674 12.249 1.00 96.50 193 ASN A N 1
ATOM 1463 C CA . ASN A 1 193 ? -15.557 3.648 13.300 1.00 96.50 193 ASN A CA 1
ATOM 1464 C C . ASN A 1 193 ? -17.071 3.726 13.598 1.00 96.50 193 ASN A C 1
ATOM 1466 O O . ASN A 1 193 ? -17.879 3.082 12.920 1.00 96.50 193 ASN A O 1
ATOM 1470 N N . HIS A 1 194 ? -17.477 4.537 14.583 1.00 95.44 194 HIS A N 1
ATOM 1471 C CA . HIS A 1 194 ? -18.893 4.672 14.962 1.00 95.44 194 HIS A CA 1
ATOM 1472 C C . HIS A 1 194 ? -19.787 5.222 13.833 1.00 95.44 194 HIS A C 1
ATOM 1474 O O . HIS A 1 194 ? -20.988 4.956 13.802 1.00 95.44 194 HIS A O 1
ATOM 1480 N N . GLU A 1 195 ? -19.207 5.950 12.876 1.00 96.56 195 GLU A N 1
ATOM 1481 C CA . GLU A 1 195 ? -19.894 6.487 11.694 1.00 96.56 195 GLU A CA 1
ATOM 1482 C C . GLU A 1 195 ? -19.996 5.474 10.538 1.00 96.56 195 GLU A C 1
ATOM 1484 O O . GLU A 1 195 ? -20.573 5.770 9.490 1.00 96.56 195 GLU A O 1
ATOM 1489 N N . GLY A 1 196 ? -19.425 4.275 10.685 1.00 96.50 196 GLY A N 1
ATOM 1490 C CA . GLY A 1 196 ? -19.431 3.257 9.638 1.00 96.50 196 GLY A CA 1
ATOM 1491 C C . GLY A 1 196 ? -18.366 3.447 8.547 1.00 96.50 196 GLY A C 1
ATOM 1492 O O . GLY A 1 196 ? -18.501 2.849 7.473 1.00 96.50 196 GLY A O 1
ATOM 1493 N N . LYS A 1 197 ? -17.334 4.264 8.788 1.00 98.00 197 LYS A N 1
ATOM 1494 C CA . LYS A 1 197 ? -16.204 4.502 7.874 1.00 98.00 197 LYS A CA 1
ATOM 1495 C C . LYS A 1 197 ? -15.075 3.510 8.127 1.00 98.00 197 LYS A C 1
ATOM 1497 O O . LYS A 1 197 ? -14.795 3.159 9.273 1.00 98.00 197 LYS A O 1
ATOM 1502 N N . ALA A 1 198 ? -14.413 3.078 7.055 1.00 98.44 198 ALA A N 1
ATOM 1503 C CA . ALA A 1 198 ? -13.240 2.216 7.161 1.00 98.44 198 ALA A CA 1
ATOM 1504 C C . ALA A 1 198 ? -12.036 3.015 7.681 1.00 98.44 198 ALA A C 1
ATOM 1506 O O . ALA A 1 198 ? -11.666 4.038 7.097 1.00 98.44 198 ALA A O 1
ATOM 1507 N N . CYS A 1 199 ? -11.402 2.521 8.740 1.00 98.25 199 CYS A N 1
ATOM 1508 C CA . CYS A 1 199 ? -10.239 3.134 9.372 1.00 98.25 199 CYS A CA 1
ATOM 1509 C C . CYS A 1 199 ? -9.113 2.112 9.575 1.00 98.25 199 CYS A C 1
ATOM 1511 O O . CYS A 1 199 ? -9.342 0.903 9.591 1.00 98.25 199 CYS A O 1
ATOM 1513 N N . LEU A 1 200 ? -7.893 2.608 9.749 1.00 97.50 200 LEU A N 1
ATOM 1514 C CA . LEU A 1 200 ? -6.696 1.846 10.077 1.00 97.50 200 LEU A CA 1
ATOM 1515 C C . LEU A 1 200 ? -6.252 2.206 11.496 1.00 97.50 200 LEU A C 1
ATOM 1517 O O . LEU A 1 200 ? -6.142 3.385 11.838 1.00 97.50 200 LEU A O 1
ATOM 1521 N N . LEU A 1 201 ? -5.963 1.196 12.312 1.00 96.12 201 LEU A N 1
ATOM 1522 C CA . LEU A 1 201 ? -5.323 1.396 13.607 1.00 96.12 201 LEU A CA 1
ATOM 1523 C C . LEU A 1 201 ? -3.823 1.616 13.401 1.00 96.12 201 LEU A C 1
ATOM 1525 O O . LEU A 1 201 ? -3.134 0.780 12.804 1.00 96.12 201 LEU A O 1
ATOM 1529 N N . LEU A 1 202 ? -3.322 2.722 13.943 1.00 95.75 202 LEU A N 1
ATOM 1530 C CA . LEU A 1 202 ? -1.905 3.061 14.014 1.00 95.75 202 LEU A CA 1
ATOM 1531 C C . LEU A 1 202 ? -1.325 2.645 15.372 1.00 95.75 202 LEU A C 1
ATOM 1533 O O . LEU A 1 202 ? -2.053 2.264 16.288 1.00 95.75 202 LEU A O 1
ATOM 1537 N N . ALA A 1 203 ? -0.003 2.741 15.516 1.00 93.62 203 ALA A N 1
ATOM 1538 C CA . ALA A 1 203 ? 0.703 2.325 16.728 1.00 93.62 203 ALA A CA 1
ATOM 1539 C C . ALA A 1 203 ? 0.188 3.013 18.010 1.00 93.62 203 ALA A C 1
ATOM 1541 O O . ALA A 1 203 ? 0.186 2.399 19.077 1.00 93.62 203 ALA A O 1
ATOM 1542 N N . GLU A 1 204 ? -0.258 4.270 17.901 1.00 94.69 204 GLU A N 1
ATOM 1543 C CA . GLU A 1 204 ? -0.775 5.077 19.017 1.00 94.69 204 GLU A CA 1
ATOM 1544 C C . GLU A 1 204 ? -2.308 5.160 19.081 1.00 94.69 204 GLU A C 1
ATOM 1546 O O . GLU A 1 204 ? -2.836 5.931 19.878 1.00 94.69 204 GLU A O 1
ATOM 1551 N N . SER A 1 205 ? -3.034 4.395 18.260 1.00 94.94 205 SER A N 1
ATOM 1552 C CA . SER A 1 205 ? -4.498 4.395 18.313 1.00 94.94 205 SER A CA 1
ATOM 1553 C C . SER A 1 205 ? -5.008 3.848 19.653 1.00 94.94 205 SER A C 1
ATOM 1555 O O . SER A 1 205 ? -4.542 2.809 20.125 1.00 94.94 205 SER A O 1
ATOM 1557 N N . ASP A 1 206 ? -5.998 4.522 20.237 1.00 94.38 206 ASP A N 1
ATOM 1558 C CA . ASP A 1 206 ? -6.779 4.025 21.371 1.00 94.38 206 ASP A CA 1
ATOM 1559 C C . ASP A 1 206 ? -8.013 3.294 20.827 1.00 94.38 206 ASP A C 1
ATOM 1561 O O . ASP A 1 206 ? -8.810 3.890 20.101 1.00 94.38 206 ASP A O 1
ATOM 1565 N N . PRO A 1 207 ? -8.223 2.010 21.151 1.00 92.94 207 PRO A N 1
ATOM 1566 C CA . PRO A 1 207 ? -9.376 1.265 20.659 1.00 92.94 207 PRO A CA 1
ATOM 1567 C C . PRO A 1 207 ? -10.731 1.731 21.211 1.00 92.94 207 PRO A C 1
ATOM 1569 O O . PRO A 1 207 ? -11.752 1.196 20.792 1.00 92.94 207 PRO A O 1
ATOM 1572 N N . LEU A 1 208 ? -10.768 2.679 22.151 1.00 92.44 208 LEU A N 1
ATOM 1573 C CA . LEU A 1 208 ? -12.009 3.285 22.647 1.00 92.44 208 LEU A CA 1
ATOM 1574 C C . LEU A 1 208 ? -12.256 4.707 22.125 1.00 92.44 208 LEU A C 1
ATOM 1576 O O . LEU A 1 208 ? -13.314 5.264 22.411 1.00 92.44 208 LEU A O 1
ATOM 1580 N N . ASP A 1 209 ? -11.312 5.284 21.383 1.00 95.44 209 ASP A N 1
ATOM 1581 C CA . ASP A 1 209 ? -11.430 6.623 20.807 1.00 95.44 209 ASP A CA 1
ATOM 1582 C C . ASP A 1 209 ? -11.113 6.577 19.312 1.00 95.44 209 ASP A C 1
ATOM 1584 O O . ASP A 1 209 ? -9.952 6.558 18.889 1.00 95.44 209 ASP A O 1
ATOM 1588 N N . ASP A 1 210 ? -12.159 6.564 18.492 1.00 95.62 210 ASP A N 1
ATOM 1589 C CA . ASP A 1 210 ? -12.008 6.461 17.047 1.00 95.62 210 ASP A CA 1
ATOM 1590 C C . ASP A 1 210 ? -11.542 7.747 16.360 1.00 95.62 210 ASP A C 1
ATOM 1592 O O . ASP A 1 210 ? -11.151 7.692 15.191 1.00 95.62 210 ASP A O 1
ATOM 1596 N N . ALA A 1 211 ? -11.438 8.869 17.085 1.00 96.50 211 ALA A N 1
ATOM 1597 C CA . ALA A 1 211 ? -10.721 10.050 16.606 1.00 96.50 211 ALA A CA 1
ATOM 1598 C C . ALA A 1 211 ? -9.214 9.781 16.434 1.00 96.50 211 ALA A C 1
ATOM 1600 O O . ALA A 1 211 ? -8.529 10.495 15.698 1.00 96.50 211 ALA A O 1
ATOM 1601 N N . THR A 1 212 ? -8.692 8.738 17.090 1.00 95.88 212 THR A N 1
ATOM 1602 C CA . THR A 1 212 ? -7.294 8.295 16.971 1.00 95.88 212 THR A CA 1
ATOM 1603 C C . THR A 1 212 ? -7.070 7.271 15.855 1.00 95.88 212 THR A C 1
ATOM 1605 O O . THR A 1 212 ? -5.936 6.826 15.639 1.00 95.88 212 THR A O 1
ATOM 1608 N N . TRP A 1 213 ? -8.123 6.870 15.136 1.00 96.62 213 TRP A N 1
ATOM 1609 C CA . TRP A 1 213 ? -8.038 5.897 14.046 1.00 96.62 213 TRP A CA 1
ATOM 1610 C C . TRP A 1 213 ? -7.908 6.624 12.716 1.00 96.62 213 TRP A C 1
ATOM 1612 O O . TRP A 1 213 ? -8.625 7.584 12.456 1.00 96.62 213 TRP A O 1
ATOM 1622 N N . LEU A 1 214 ? -7.011 6.163 11.847 1.00 97.62 214 LEU A N 1
ATOM 1623 C CA . LEU A 1 214 ? -6.752 6.813 10.567 1.00 97.62 214 LEU A CA 1
ATOM 1624 C C . LEU A 1 214 ? -7.842 6.451 9.548 1.00 97.62 214 LEU A C 1
ATOM 1626 O O . LEU A 1 214 ? -7.885 5.293 9.127 1.00 97.62 214 LEU A O 1
ATOM 1630 N N . PRO A 1 215 ? -8.682 7.387 9.074 1.00 98.44 215 PRO A N 1
ATOM 1631 C CA . PRO A 1 215 ? -9.658 7.077 8.037 1.00 98.44 215 PRO A CA 1
ATOM 1632 C C . PRO A 1 215 ? -8.965 6.641 6.743 1.00 98.44 215 PRO A C 1
ATOM 1634 O O . PRO A 1 215 ? -8.044 7.303 6.257 1.00 98.44 215 PRO A O 1
ATOM 1637 N N . LEU A 1 216 ? -9.441 5.559 6.122 1.00 98.50 216 LEU A N 1
ATOM 1638 C CA . LEU A 1 216 ? -8.908 5.091 4.836 1.00 98.50 216 LEU A CA 1
ATOM 1639 C C . LEU A 1 216 ? -9.061 6.164 3.745 1.00 98.50 216 LEU A C 1
ATOM 1641 O O . LEU A 1 216 ? -8.208 6.289 2.866 1.00 98.50 216 LEU A O 1
ATOM 1645 N N . ALA A 1 217 ? -10.111 6.982 3.841 1.00 98.44 217 ALA A N 1
ATOM 1646 C CA . ALA A 1 217 ? -10.339 8.126 2.968 1.00 98.44 217 ALA A CA 1
ATOM 1647 C C . ALA A 1 217 ? -9.156 9.112 2.946 1.00 98.44 217 ALA A C 1
ATOM 1649 O O . ALA A 1 217 ? -8.845 9.648 1.884 1.00 98.44 217 ALA A O 1
ATOM 1650 N N . ASP A 1 218 ? -8.458 9.318 4.067 1.00 98.19 218 ASP A N 1
ATOM 1651 C CA . ASP A 1 218 ? -7.311 10.232 4.129 1.00 98.19 218 ASP A CA 1
ATOM 1652 C C . ASP A 1 218 ? -6.075 9.645 3.436 1.00 98.19 218 ASP A C 1
ATOM 1654 O O . ASP A 1 218 ? -5.352 10.360 2.737 1.00 98.19 218 ASP A O 1
ATOM 1658 N N . VAL A 1 219 ? -5.879 8.326 3.532 1.00 97.94 219 VAL A N 1
ATOM 1659 C CA . VAL A 1 219 ? -4.847 7.604 2.771 1.00 97.94 219 VAL A CA 1
ATOM 1660 C C . VAL A 1 219 ? -5.132 7.692 1.271 1.00 97.94 219 VAL A C 1
ATOM 1662 O O . VAL A 1 219 ? -4.255 8.056 0.485 1.00 97.94 219 VAL A O 1
ATOM 1665 N N . LEU A 1 220 ? -6.374 7.416 0.862 1.00 98.56 220 LEU A N 1
ATOM 1666 C CA . LEU A 1 220 ? -6.810 7.524 -0.533 1.00 98.56 220 LEU A CA 1
ATOM 1667 C C . LEU A 1 220 ? -6.658 8.960 -1.052 1.00 98.56 220 LEU A C 1
ATOM 1669 O O . LEU A 1 220 ? -6.162 9.177 -2.158 1.00 98.56 220 LEU A O 1
ATOM 1673 N N . LYS A 1 221 ? -7.008 9.959 -0.238 1.00 98.31 221 LYS A N 1
ATOM 1674 C CA . LYS A 1 221 ? -6.822 11.375 -0.561 1.00 98.31 221 LYS A CA 1
ATOM 1675 C C . LYS A 1 221 ? -5.350 11.714 -0.792 1.00 98.31 221 LYS A C 1
ATOM 1677 O O . LYS A 1 221 ? -5.056 12.359 -1.796 1.00 98.31 221 LYS A O 1
ATOM 1682 N N . ALA A 1 222 ? -4.435 11.245 0.058 1.00 97.50 222 ALA A N 1
ATOM 1683 C CA . ALA A 1 222 ? -2.999 11.447 -0.138 1.00 97.50 222 ALA A CA 1
ATOM 1684 C C . ALA A 1 222 ? -2.512 10.839 -1.469 1.00 97.50 222 ALA A C 1
ATOM 1686 O O . ALA A 1 222 ? -1.790 11.492 -2.222 1.00 97.50 222 ALA A O 1
ATOM 1687 N N . ILE A 1 223 ? -2.983 9.636 -1.820 1.00 97.81 223 ILE A N 1
ATOM 1688 C CA . ILE A 1 223 ? -2.672 8.986 -3.107 1.00 97.81 223 ILE A CA 1
ATOM 1689 C C . ILE A 1 223 ? -3.231 9.789 -4.291 1.00 97.81 223 ILE A C 1
ATOM 1691 O O . ILE A 1 223 ? -2.548 9.960 -5.302 1.00 97.81 223 ILE A O 1
ATOM 1695 N N . ARG A 1 224 ? -4.470 10.288 -4.186 1.00 97.81 224 ARG A N 1
ATOM 1696 C CA . ARG A 1 224 ? -5.128 11.095 -5.228 1.00 97.81 224 ARG A CA 1
ATOM 1697 C C . ARG A 1 224 ? -4.412 12.423 -5.464 1.00 97.81 224 ARG A C 1
ATOM 1699 O O . ARG A 1 224 ? -4.376 12.897 -6.597 1.00 97.81 224 ARG A O 1
ATOM 1706 N N . GLN A 1 225 ? -3.900 13.034 -4.399 1.00 97.31 225 GLN A N 1
ATOM 1707 C CA . GLN A 1 225 ? -3.279 14.355 -4.440 1.00 97.31 225 GLN A CA 1
ATOM 1708 C C . GLN A 1 225 ? -1.863 14.347 -5.019 1.00 97.31 225 GLN A C 1
ATOM 1710 O O . GLN A 1 225 ? -1.404 15.408 -5.435 1.00 97.31 225 GLN A O 1
ATOM 1715 N N . GLU A 1 226 ? -1.191 13.194 -5.097 1.00 97.50 226 GLU A N 1
ATOM 1716 C CA . GLU A 1 226 ? 0.155 13.098 -5.669 1.00 97.50 226 GLU A CA 1
ATOM 1717 C C . GLU A 1 226 ? 0.129 13.295 -7.201 1.00 97.50 226 GLU A C 1
ATOM 1719 O O . GLU A 1 226 ? -0.325 12.408 -7.939 1.00 97.50 226 GLU A O 1
ATOM 1724 N N . PRO A 1 227 ? 0.645 14.427 -7.730 1.00 96.81 227 PRO A N 1
ATOM 1725 C CA . PRO A 1 227 ? 0.500 14.764 -9.145 1.00 96.81 227 PRO A CA 1
ATOM 1726 C C . PRO A 1 227 ? 1.158 13.751 -10.081 1.00 96.81 227 PRO A C 1
ATOM 1728 O O . PRO A 1 227 ? 0.662 13.513 -11.184 1.00 96.81 227 PRO A O 1
ATOM 1731 N N . ARG A 1 228 ? 2.255 13.114 -9.649 1.00 95.12 228 ARG A N 1
ATOM 1732 C CA . ARG A 1 228 ? 2.984 12.128 -10.465 1.00 95.12 228 ARG A CA 1
ATOM 1733 C C . ARG A 1 228 ? 2.184 10.861 -10.723 1.00 95.12 228 ARG A C 1
ATOM 1735 O O . ARG A 1 228 ? 2.519 10.112 -11.637 1.00 95.12 228 ARG A O 1
ATOM 1742 N N . PHE A 1 229 ? 1.151 10.600 -9.925 1.00 95.81 229 PHE A N 1
ATOM 1743 C CA . PHE A 1 229 ? 0.345 9.393 -10.050 1.00 95.81 229 PHE A CA 1
ATOM 1744 C C . PHE A 1 229 ? -0.899 9.606 -10.911 1.00 95.81 229 PHE A C 1
ATOM 1746 O O . PHE A 1 229 ? -1.631 8.649 -11.147 1.00 95.81 229 PHE A O 1
ATOM 1753 N N . ARG A 1 230 ? -1.164 10.820 -11.411 1.00 94.38 230 ARG A N 1
ATOM 1754 C CA . ARG A 1 230 ? -2.380 11.127 -12.184 1.00 94.38 230 ARG A CA 1
ATOM 1755 C C . ARG A 1 230 ? -2.619 10.143 -13.337 1.00 94.38 230 ARG A C 1
ATOM 1757 O O . ARG A 1 230 ? -3.717 9.601 -13.442 1.00 94.38 230 ARG A O 1
ATOM 1764 N N . ASP A 1 231 ? -1.568 9.842 -14.098 1.00 94.12 231 ASP A N 1
ATOM 1765 C CA . ASP A 1 231 ? -1.615 8.963 -15.277 1.00 94.12 231 ASP A CA 1
ATOM 1766 C C . ASP A 1 231 ? -1.025 7.562 -15.026 1.00 94.12 231 ASP A C 1
ATOM 1768 O O . ASP A 1 231 ? -0.893 6.755 -15.949 1.00 94.12 231 ASP A O 1
ATOM 1772 N N . ALA A 1 232 ? -0.661 7.262 -13.775 1.00 96.25 232 ALA A N 1
ATOM 1773 C CA . ALA A 1 232 ? -0.105 5.972 -13.388 1.00 96.25 232 ALA A CA 1
ATOM 1774 C C . ALA A 1 232 ? -1.204 4.987 -12.966 1.00 96.25 232 ALA A C 1
ATOM 1776 O O . ALA A 1 232 ? -2.185 5.366 -12.319 1.00 96.25 232 ALA A O 1
ATOM 1777 N N . THR A 1 233 ? -0.999 3.709 -13.278 1.00 97.31 233 THR A N 1
ATOM 1778 C CA . THR A 1 233 ? -1.735 2.597 -12.675 1.00 97.31 233 THR A CA 1
ATOM 1779 C C . THR A 1 233 ? -1.282 2.437 -11.227 1.00 97.31 233 THR A C 1
ATOM 1781 O O . THR A 1 233 ? -0.086 2.338 -10.954 1.00 97.31 233 THR A O 1
ATOM 1784 N N . LYS A 1 234 ? -2.223 2.416 -10.284 1.00 97.81 234 LYS A N 1
ATOM 1785 C CA . LYS A 1 234 ? -1.932 2.187 -8.866 1.00 97.81 234 LYS A CA 1
ATOM 1786 C C . LYS A 1 234 ? -2.502 0.846 -8.449 1.00 97.81 234 LYS A C 1
ATOM 1788 O O . LYS A 1 234 ? -3.669 0.575 -8.717 1.00 97.81 234 LYS A O 1
ATOM 1793 N N . LEU A 1 235 ? -1.704 0.055 -7.748 1.00 98.12 235 LEU A N 1
ATOM 1794 C CA . LEU A 1 235 ? -2.185 -1.083 -6.979 1.00 98.12 235 LEU A CA 1
ATOM 1795 C C . LEU A 1 235 ? -2.069 -0.740 -5.496 1.00 98.12 235 LEU A C 1
ATOM 1797 O O . LEU A 1 235 ? -0.966 -0.502 -5.015 1.00 98.12 235 LEU A O 1
ATOM 1801 N N . LEU A 1 236 ? -3.192 -0.714 -4.784 1.00 98.38 236 LEU A N 1
ATOM 1802 C CA . LEU A 1 236 ? -3.232 -0.595 -3.331 1.00 98.38 236 LEU A CA 1
ATOM 1803 C C . LEU A 1 236 ? -3.544 -1.967 -2.728 1.00 98.38 236 LEU A C 1
ATOM 1805 O O . LEU A 1 236 ? -4.667 -2.450 -2.834 1.00 98.38 236 LEU A O 1
ATOM 1809 N N . ALA A 1 237 ? -2.552 -2.591 -2.106 1.00 97.94 237 ALA A N 1
ATOM 1810 C CA . ALA A 1 237 ? -2.696 -3.835 -1.368 1.00 97.94 237 ALA A CA 1
ATOM 1811 C C . ALA A 1 237 ? -2.919 -3.529 0.123 1.00 97.94 237 ALA A C 1
ATOM 1813 O O . ALA A 1 237 ? -2.072 -2.922 0.778 1.00 97.94 237 ALA A O 1
ATOM 1814 N N . LEU A 1 238 ? -4.077 -3.930 0.642 1.00 97.88 238 LEU A N 1
ATOM 1815 C CA . LEU A 1 238 ? -4.521 -3.721 2.016 1.00 97.88 238 LEU A CA 1
ATOM 1816 C C . LEU A 1 238 ? -4.472 -5.044 2.782 1.00 97.88 238 LEU A C 1
ATOM 1818 O O . LEU A 1 238 ? -5.431 -5.825 2.762 1.00 97.88 238 LEU A O 1
ATOM 1822 N N . ASP A 1 239 ? -3.381 -5.275 3.506 1.00 96.75 239 ASP A N 1
ATOM 1823 C CA . ASP A 1 239 ? -3.299 -6.340 4.500 1.00 96.75 239 ASP A CA 1
ATOM 1824 C C . ASP A 1 239 ? -3.889 -5.890 5.841 1.00 96.75 239 ASP A C 1
ATOM 1826 O O . ASP A 1 239 ? -3.187 -5.679 6.834 1.00 96.75 239 ASP A O 1
ATOM 1830 N N . CYS A 1 240 ? -5.208 -5.698 5.844 1.00 96.69 240 CYS A N 1
ATOM 1831 C CA . CYS A 1 240 ? -5.897 -5.071 6.969 1.00 96.69 240 CYS A CA 1
ATOM 1832 C C . CYS A 1 240 ? -6.978 -5.925 7.635 1.00 96.69 240 CYS A C 1
ATOM 1834 O O . CYS A 1 240 ? -7.512 -5.549 8.677 1.00 96.69 240 CYS A O 1
ATOM 1836 N N . CYS A 1 241 ? -7.285 -7.104 7.097 1.00 96.31 241 CYS A N 1
ATOM 1837 C CA . CYS A 1 241 ? -8.457 -7.884 7.506 1.00 96.31 241 CYS A CA 1
ATOM 1838 C C . CYS A 1 241 ? -8.150 -8.943 8.583 1.00 96.31 241 CYS A C 1
ATOM 1840 O O . CYS A 1 241 ? -8.653 -10.063 8.526 1.00 96.31 241 CYS A O 1
ATOM 1842 N N . ARG A 1 242 ? -7.295 -8.632 9.565 1.00 93.12 242 ARG A N 1
ATOM 1843 C CA . ARG A 1 242 ? -6.855 -9.609 10.589 1.00 93.12 242 ARG A CA 1
ATOM 1844 C C . ARG A 1 242 ? -7.819 -9.767 11.753 1.00 93.12 242 ARG A C 1
ATOM 1846 O O . ARG A 1 242 ? -7.921 -10.854 12.336 1.00 93.12 242 ARG A O 1
ATOM 1853 N N . ILE A 1 243 ? -8.502 -8.683 12.102 1.00 94.38 243 ILE A N 1
ATOM 1854 C CA . ILE A 1 243 ? -9.480 -8.635 13.184 1.00 94.38 243 ILE A CA 1
ATOM 1855 C C . ILE A 1 243 ? -10.850 -8.897 12.574 1.00 94.38 243 ILE A C 1
ATOM 1857 O O . ILE A 1 243 ? -11.374 -8.046 11.869 1.00 94.38 243 ILE A O 1
ATOM 1861 N N . ARG A 1 244 ? -11.441 -10.060 12.856 1.00 93.88 244 ARG A N 1
ATOM 1862 C CA . ARG A 1 244 ? -12.849 -10.325 12.516 1.00 93.88 244 ARG A CA 1
ATOM 1863 C C . ARG A 1 244 ? -13.789 -9.858 13.623 1.00 93.88 244 ARG A C 1
ATOM 1865 O O . ARG A 1 244 ? -14.805 -9.235 13.361 1.00 93.88 244 ARG A O 1
ATOM 1872 N N . SER A 1 245 ? -13.424 -10.172 14.858 1.00 93.88 245 SER A N 1
ATOM 1873 C CA . SER A 1 245 ? -14.147 -9.820 16.075 1.00 93.88 245 SER A CA 1
ATOM 1874 C C . SER A 1 245 ? -13.135 -9.754 17.213 1.00 93.88 245 SER A C 1
ATOM 1876 O O . SER A 1 245 ? -12.341 -10.685 17.376 1.00 93.88 245 SER A O 1
ATOM 1878 N N . ASP A 1 246 ? -13.162 -8.689 18.001 1.00 94.25 246 ASP A N 1
ATOM 1879 C CA . ASP A 1 246 ? -12.398 -8.571 19.239 1.00 94.25 246 ASP A CA 1
ATOM 1880 C C . ASP A 1 246 ? -13.206 -7.743 20.242 1.00 94.25 246 ASP A C 1
ATOM 1882 O O . ASP A 1 246 ? -13.327 -6.521 20.135 1.00 94.25 246 ASP A O 1
ATOM 1886 N N . TRP A 1 247 ? -13.771 -8.427 21.234 1.00 92.19 247 TRP A N 1
ATOM 1887 C CA . TRP A 1 247 ? -14.605 -7.813 22.265 1.00 92.19 247 TRP A CA 1
ATOM 1888 C C . TRP A 1 247 ? -13.835 -6.803 23.122 1.00 92.19 247 TRP A C 1
ATOM 1890 O O . TRP A 1 247 ? -14.442 -5.881 23.660 1.00 92.19 247 TRP A O 1
ATOM 1900 N N . ARG A 1 248 ? -12.502 -6.923 23.216 1.00 90.50 248 ARG A N 1
ATOM 1901 C CA . ARG A 1 248 ? -11.653 -5.971 23.954 1.00 90.50 248 ARG A CA 1
ATOM 1902 C C . ARG A 1 248 ? -11.573 -4.618 23.255 1.00 90.50 248 ARG A C 1
ATOM 1904 O O . ARG A 1 248 ? -11.277 -3.621 23.906 1.00 90.50 248 ARG A O 1
ATOM 1911 N N . LEU A 1 249 ? -11.841 -4.608 21.949 1.00 91.31 249 LEU A N 1
ATOM 1912 C CA . LEU A 1 249 ? -11.927 -3.418 21.105 1.00 91.31 249 LEU A CA 1
ATOM 1913 C C . LEU A 1 249 ? -13.383 -2.964 20.905 1.00 91.31 249 LEU A C 1
ATOM 1915 O O . LEU A 1 249 ? -13.633 -2.046 20.138 1.00 91.31 249 LEU A O 1
ATOM 1919 N N . GLY A 1 250 ? -14.359 -3.644 21.522 1.00 90.69 250 GLY A N 1
ATOM 1920 C CA . GLY A 1 250 ? -15.782 -3.407 21.260 1.00 90.69 250 GLY A CA 1
ATOM 1921 C C . GLY A 1 250 ? -16.244 -3.847 19.863 1.00 90.69 250 GLY A C 1
ATOM 1922 O O . GLY A 1 250 ? -17.337 -3.485 19.436 1.00 90.69 250 GLY A O 1
ATOM 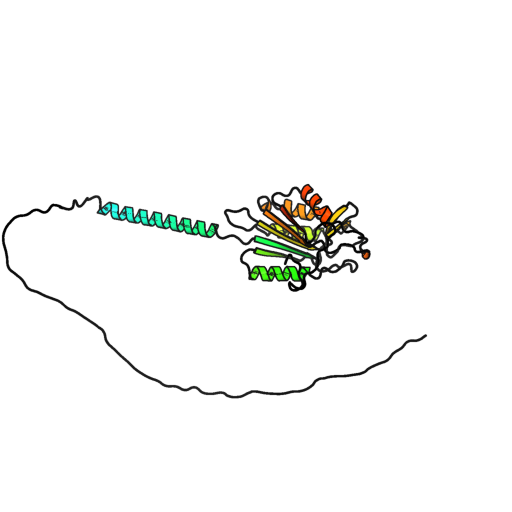1923 N N . ILE A 1 251 ? -15.444 -4.645 19.146 1.00 93.12 251 ILE A N 1
ATOM 1924 C CA . ILE A 1 251 ? -15.728 -5.063 17.770 1.00 93.12 251 ILE A CA 1
ATOM 1925 C C . ILE A 1 251 ? -16.372 -6.449 17.791 1.00 93.12 251 ILE A C 1
ATOM 1927 O O . ILE A 1 251 ? -15.686 -7.465 17.917 1.00 93.12 251 ILE A O 1
ATOM 1931 N N . LEU A 1 252 ? -17.697 -6.506 17.651 1.00 93.75 252 LEU A N 1
ATOM 1932 C CA . LEU A 1 252 ? -18.426 -7.776 17.528 1.00 93.75 252 LEU A CA 1
ATOM 1933 C C . LEU A 1 252 ? -18.328 -8.368 16.116 1.00 93.75 252 LEU A C 1
ATOM 1935 O O . LEU A 1 252 ? -1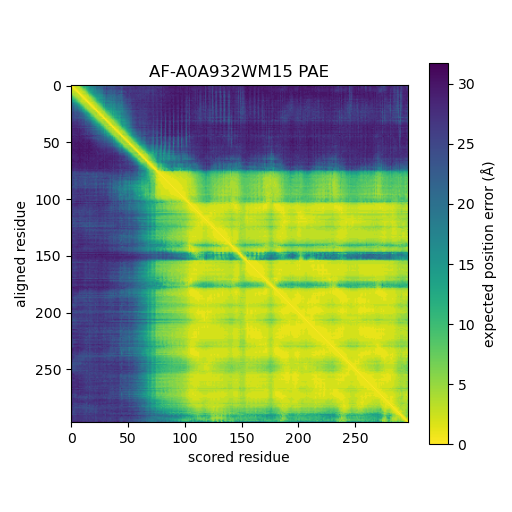8.162 -9.575 15.967 1.00 93.75 252 LEU A O 1
ATOM 1939 N N . ASP A 1 253 ? -18.406 -7.511 15.101 1.00 94.88 253 ASP A N 1
ATOM 1940 C CA . ASP A 1 253 ? -18.368 -7.868 13.684 1.00 94.88 253 ASP A CA 1
ATOM 1941 C C . ASP A 1 253 ? -17.621 -6.769 12.921 1.00 94.88 253 ASP A C 1
ATOM 1943 O O . ASP A 1 253 ? -18.103 -5.640 12.804 1.00 94.88 253 ASP A O 1
ATOM 1947 N N . ASN A 1 254 ? -16.408 -7.068 12.459 1.00 95.81 254 ASN A N 1
ATOM 1948 C CA . ASN A 1 254 ? -15.596 -6.105 11.734 1.00 95.81 254 ASN A CA 1
ATOM 1949 C C . ASN A 1 254 ? -15.950 -6.095 10.247 1.00 95.81 254 ASN A C 1
ATOM 1951 O O . ASN A 1 254 ? -15.627 -7.020 9.502 1.00 95.81 254 ASN A O 1
ATOM 1955 N N . ARG A 1 255 ? -16.541 -4.989 9.801 1.00 97.06 255 ARG A N 1
ATOM 1956 C CA . ARG A 1 255 ? -16.985 -4.799 8.416 1.00 97.06 255 ARG A CA 1
ATOM 1957 C C . ARG A 1 255 ? -15.996 -4.025 7.554 1.00 97.06 255 ARG A C 1
ATOM 1959 O O . ARG A 1 255 ? -16.383 -3.505 6.514 1.00 97.06 255 ARG A O 1
ATOM 1966 N N . PHE A 1 256 ? -14.728 -3.934 7.956 1.00 98.12 256 PHE A N 1
ATOM 1967 C CA . PHE A 1 256 ? -13.718 -3.163 7.224 1.00 98.12 256 PHE A CA 1
ATOM 1968 C C . PHE A 1 256 ? -13.703 -3.504 5.723 1.00 98.12 256 PHE A C 1
ATOM 1970 O O . PHE A 1 256 ? -13.895 -2.613 4.898 1.00 98.12 256 PHE A O 1
ATOM 1977 N N . ALA A 1 257 ? -13.586 -4.790 5.369 1.00 97.62 257 ALA A N 1
ATOM 1978 C CA . ALA A 1 257 ? -13.568 -5.241 3.973 1.00 97.62 257 ALA A CA 1
ATOM 1979 C C . ALA A 1 257 ? -14.859 -4.898 3.202 1.00 97.62 257 ALA A C 1
ATOM 1981 O O . ALA A 1 257 ? -14.798 -4.571 2.022 1.00 97.62 257 ALA A O 1
ATOM 1982 N N . GLU A 1 258 ? -16.018 -4.914 3.868 1.00 98.12 258 GLU A N 1
ATOM 1983 C CA . GLU A 1 258 ? -17.310 -4.517 3.284 1.00 98.12 258 GLU A CA 1
ATOM 1984 C C . GLU A 1 258 ? -17.365 -3.009 2.985 1.00 98.12 258 GLU A C 1
ATOM 1986 O O . GLU A 1 258 ? -18.006 -2.585 2.027 1.00 98.12 258 GLU A O 1
ATOM 1991 N N . ARG A 1 259 ? -16.677 -2.182 3.786 1.00 98.25 259 ARG A N 1
ATOM 1992 C CA . ARG A 1 259 ? -16.671 -0.717 3.641 1.00 98.25 259 ARG A CA 1
ATOM 1993 C C . ARG A 1 259 ? -15.649 -0.199 2.631 1.00 98.25 259 ARG A C 1
ATOM 1995 O O . ARG A 1 259 ? -15.867 0.873 2.067 1.00 98.25 259 ARG A O 1
ATOM 2002 N N . VAL A 1 260 ? -14.578 -0.950 2.363 1.00 98.38 260 VAL A N 1
ATOM 2003 C CA . VAL A 1 260 ? -13.502 -0.561 1.432 1.00 98.38 260 VAL A CA 1
ATOM 2004 C C . VAL A 1 260 ? -14.021 -0.161 0.036 1.00 98.38 260 VAL A C 1
ATOM 2006 O O . VAL A 1 260 ? -13.653 0.930 -0.406 1.00 98.38 260 VAL A O 1
ATOM 2009 N N . PRO A 1 261 ? -14.896 -0.930 -0.652 1.00 98.38 261 PRO A N 1
ATOM 2010 C CA . PRO A 1 261 ? -15.416 -0.543 -1.969 1.00 98.38 261 PRO A CA 1
ATOM 2011 C C . PRO A 1 261 ? -16.070 0.844 -1.980 1.00 98.38 261 PRO A C 1
ATOM 2013 O O . PRO A 1 261 ? -15.748 1.672 -2.829 1.00 98.38 261 PRO A O 1
ATOM 2016 N N . GLY A 1 262 ? -16.903 1.141 -0.977 1.00 98.12 262 GLY A N 1
ATOM 2017 C CA . GLY A 1 262 ? -17.585 2.430 -0.875 1.00 98.12 262 GLY A CA 1
ATOM 2018 C C . GLY A 1 262 ? -16.647 3.611 -0.597 1.00 98.12 262 GLY A C 1
ATOM 2019 O O . GLY A 1 262 ? -16.957 4.734 -0.991 1.00 98.12 262 GLY A O 1
ATOM 2020 N N . GLU A 1 263 ? -15.509 3.397 0.074 1.00 98.19 263 GLU A N 1
ATOM 2021 C CA . GLU A 1 263 ? -14.467 4.429 0.224 1.00 98.19 263 GLU A CA 1
ATOM 2022 C C . GLU A 1 263 ? -13.716 4.667 -1.096 1.00 98.19 263 GLU A C 1
ATOM 2024 O O . GLU A 1 263 ? -13.420 5.810 -1.442 1.00 98.19 263 GLU A O 1
ATOM 2029 N N . ILE A 1 264 ? -13.438 3.602 -1.857 1.00 98.06 264 ILE A N 1
ATOM 2030 C CA . ILE A 1 264 ? -12.750 3.684 -3.155 1.00 98.06 264 ILE A CA 1
ATOM 2031 C C . ILE A 1 264 ? -13.612 4.422 -4.181 1.00 98.06 264 ILE A C 1
ATOM 2033 O O . ILE A 1 264 ? -13.110 5.316 -4.865 1.00 98.06 264 ILE A O 1
ATOM 2037 N N . GLU A 1 265 ? -14.899 4.078 -4.267 1.00 97.94 265 GLU A N 1
ATOM 2038 C CA . GLU A 1 265 ? -15.857 4.734 -5.163 1.00 97.94 265 GLU A CA 1
ATOM 2039 C C . GLU A 1 265 ? -15.941 6.235 -4.876 1.00 97.94 265 GLU A C 1
ATOM 2041 O O . GLU A 1 265 ? -15.787 7.043 -5.789 1.00 97.94 265 GLU A O 1
ATOM 2046 N N . ARG A 1 266 ? -16.072 6.624 -3.598 1.00 97.94 266 ARG A N 1
ATOM 2047 C CA . ARG A 1 266 ? -16.084 8.036 -3.173 1.00 97.94 266 ARG A CA 1
ATOM 2048 C C . ARG A 1 266 ? -14.771 8.766 -3.451 1.00 97.94 266 ARG A C 1
ATOM 2050 O O . ARG A 1 266 ? -14.774 9.976 -3.667 1.00 97.94 266 ARG A O 1
ATOM 2057 N 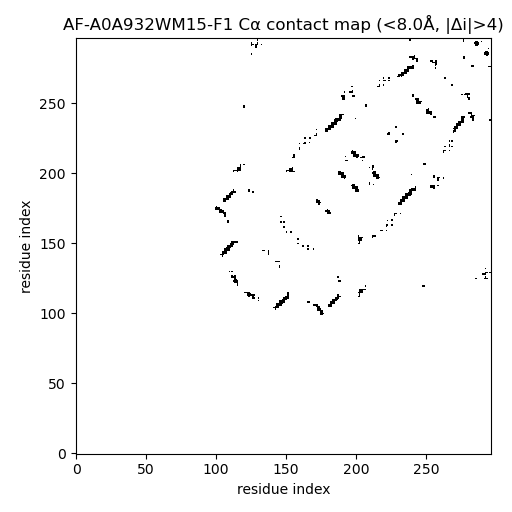N . ALA A 1 267 ? -13.644 8.059 -3.413 1.00 97.69 267 ALA A N 1
ATOM 2058 C CA . ALA A 1 267 ? -12.342 8.657 -3.668 1.00 97.69 267 ALA A CA 1
ATOM 2059 C C . ALA A 1 267 ? -12.099 8.953 -5.157 1.00 97.69 267 ALA A C 1
ATOM 2061 O O . ALA A 1 267 ? -11.250 9.797 -5.448 1.00 97.69 267 ALA A O 1
ATOM 2062 N N . GLU A 1 268 ? -12.820 8.304 -6.082 1.00 97.00 268 GLU A N 1
ATOM 2063 C CA . GLU A 1 268 ? -12.770 8.534 -7.539 1.00 97.00 268 GLU A CA 1
ATOM 2064 C C . GLU A 1 268 ? -11.336 8.603 -8.107 1.00 97.00 268 GLU A C 1
ATOM 2066 O O . GLU A 1 268 ? -10.981 9.488 -8.893 1.00 97.00 268 GLU A O 1
ATOM 2071 N N . ILE A 1 269 ? -10.458 7.698 -7.667 1.00 97.69 269 ILE A N 1
ATOM 2072 C CA . ILE A 1 269 ? -9.046 7.713 -8.069 1.00 97.69 269 ILE A CA 1
ATOM 2073 C C . ILE A 1 269 ? -8.893 6.982 -9.409 1.00 97.69 269 ILE A C 1
ATOM 2075 O O . ILE A 1 269 ? -9.124 5.774 -9.473 1.00 97.69 269 ILE A O 1
ATOM 2079 N N . PRO A 1 270 ? -8.445 7.655 -10.486 1.00 96.69 270 PRO A N 1
ATOM 2080 C CA . PRO A 1 270 ? -8.307 7.009 -11.783 1.00 96.69 270 PRO A CA 1
ATOM 2081 C C . PRO A 1 270 ? -7.193 5.958 -11.758 1.00 96.69 270 PRO A C 1
ATOM 2083 O O . PRO A 1 270 ? -6.124 6.180 -11.176 1.00 96.69 270 PRO A O 1
ATOM 2086 N N . ASN A 1 271 ? -7.432 4.843 -12.455 1.00 96.62 271 ASN A N 1
ATOM 2087 C CA . ASN A 1 271 ? -6.501 3.719 -12.605 1.00 96.62 271 ASN A CA 1
ATOM 2088 C C . ASN A 1 271 ? -6.046 3.097 -11.269 1.00 96.62 271 ASN A C 1
ATOM 2090 O O . ASN A 1 271 ? -4.917 2.615 -11.177 1.00 96.62 271 ASN A O 1
ATOM 2094 N N . LEU A 1 272 ? -6.888 3.140 -10.234 1.00 98.25 272 LEU A N 1
ATOM 2095 C CA . LEU A 1 272 ? -6.638 2.464 -8.965 1.00 98.25 272 LEU A CA 1
ATOM 2096 C C . LEU A 1 272 ? -7.272 1.068 -8.977 1.00 98.25 272 LEU A C 1
ATOM 2098 O O . LEU A 1 272 ? -8.478 0.933 -9.157 1.00 98.25 272 LEU A O 1
ATOM 2102 N N . ALA A 1 273 ? -6.455 0.049 -8.738 1.00 98.25 273 ALA A N 1
ATOM 2103 C CA . ALA A 1 273 ? -6.896 -1.275 -8.332 1.00 98.25 273 ALA A CA 1
ATOM 2104 C C . ALA A 1 273 ? -6.617 -1.446 -6.837 1.00 98.25 273 ALA A C 1
ATOM 2106 O O . ALA A 1 273 ? -5.557 -1.041 -6.353 1.00 98.25 273 ALA A O 1
ATOM 2107 N N . VAL A 1 274 ? -7.556 -2.049 -6.110 1.00 98.00 274 VAL A N 1
ATOM 2108 C CA . VAL A 1 274 ? -7.389 -2.356 -4.687 1.00 98.00 274 VAL A CA 1
ATOM 2109 C C . VAL A 1 274 ? -7.499 -3.856 -4.482 1.00 98.00 274 VAL A C 1
ATOM 2111 O O . VAL A 1 274 ? -8.391 -4.498 -5.031 1.00 98.00 274 VAL A O 1
ATOM 2114 N N . LEU A 1 275 ? -6.580 -4.396 -3.694 1.00 98.06 275 LEU A N 1
ATOM 2115 C CA . LEU A 1 275 ? -6.520 -5.797 -3.318 1.00 98.06 275 LEU A CA 1
ATOM 2116 C C . LEU A 1 275 ? -6.547 -5.888 -1.793 1.00 98.06 275 LEU A C 1
ATOM 2118 O O . LEU A 1 275 ? -5.690 -5.313 -1.133 1.00 98.06 275 LEU A O 1
ATOM 2122 N N . THR A 1 276 ? -7.528 -6.578 -1.221 1.00 97.31 276 THR A N 1
ATOM 2123 C CA . THR A 1 276 ? -7.664 -6.758 0.233 1.00 97.31 276 THR A CA 1
ATOM 2124 C C . THR A 1 276 ? -7.238 -8.165 0.642 1.00 97.31 276 THR A C 1
ATOM 2126 O O . THR A 1 276 ? -7.437 -9.108 -0.120 1.00 97.31 276 THR A O 1
ATOM 2129 N N . SER A 1 277 ? -6.654 -8.336 1.837 1.00 95.69 277 SER A N 1
ATOM 2130 C CA . SER A 1 277 ? -6.219 -9.669 2.309 1.00 95.69 277 SER A CA 1
ATOM 2131 C C . SER A 1 277 ? -7.359 -10.654 2.566 1.00 95.69 277 SER A C 1
ATOM 2133 O O . SER A 1 277 ? -7.109 -11.851 2.685 1.00 95.69 277 SER A O 1
ATOM 2135 N N . ALA A 1 278 ? -8.597 -10.173 2.675 1.00 96.12 278 ALA A N 1
ATOM 2136 C CA . ALA A 1 278 ? -9.791 -11.000 2.803 1.00 96.12 278 ALA A CA 1
ATOM 2137 C C . ALA A 1 278 ? -11.022 -10.271 2.238 1.00 96.12 278 ALA A C 1
ATOM 2139 O O . ALA A 1 278 ? -11.005 -9.040 2.088 1.00 96.12 278 ALA A O 1
ATOM 2140 N N . GLY A 1 279 ? -12.079 -11.024 1.927 1.00 96.44 279 GLY A N 1
ATOM 2141 C CA . GLY A 1 279 ? -13.382 -10.489 1.541 1.00 96.44 279 GLY A CA 1
ATOM 2142 C C . GLY A 1 279 ? -14.290 -10.140 2.733 1.00 96.44 279 GLY A C 1
ATOM 2143 O O . GLY A 1 279 ? -13.922 -10.329 3.897 1.00 96.44 279 GLY A O 1
ATOM 2144 N N . PRO A 1 280 ? -15.506 -9.621 2.471 1.00 96.31 280 PRO A N 1
ATOM 2145 C CA . PRO A 1 280 ? -16.503 -9.358 3.509 1.00 96.31 280 PRO A CA 1
ATOM 2146 C C . PRO A 1 280 ? -16.829 -10.609 4.341 1.00 96.31 280 PRO A C 1
ATOM 2148 O O . PRO A 1 280 ? -17.140 -11.664 3.795 1.00 96.31 280 PRO A O 1
ATOM 2151 N N . GLY A 1 281 ? -16.770 -10.493 5.671 1.00 92.25 281 GLY A N 1
ATOM 2152 C CA . GLY A 1 281 ? -17.034 -11.598 6.607 1.00 92.25 281 GLY A CA 1
ATOM 2153 C C . GLY A 1 281 ? -15.893 -12.616 6.763 1.00 92.25 281 GLY A C 1
ATOM 2154 O O . GLY A 1 281 ? -15.971 -13.501 7.624 1.00 92.25 281 GLY A O 1
ATOM 2155 N N . GLU A 1 282 ? -14.825 -12.483 5.979 1.00 94.12 282 GLU A N 1
ATOM 2156 C CA . GLU A 1 282 ? -13.631 -13.320 6.052 1.00 94.12 282 GLU A CA 1
ATOM 2157 C C . GLU A 1 282 ? -12.551 -12.685 6.941 1.00 94.12 282 GLU A C 1
ATOM 2159 O O . GLU A 1 282 ? -12.675 -11.556 7.418 1.00 94.12 282 GLU A O 1
ATOM 2164 N N . ARG A 1 283 ? -11.472 -13.434 7.195 1.00 93.12 283 ARG A N 1
ATOM 2165 C CA . ARG A 1 283 ? -10.285 -12.908 7.871 1.00 93.12 283 ARG A CA 1
ATOM 2166 C C . ARG A 1 283 ? -9.015 -13.360 7.178 1.00 93.12 283 ARG A C 1
ATOM 2168 O O . ARG A 1 283 ? -8.927 -14.498 6.724 1.00 93.12 283 ARG A O 1
ATOM 2175 N N . ALA A 1 284 ? -8.023 -12.485 7.193 1.00 92.81 284 ALA A N 1
ATOM 2176 C CA . ALA A 1 284 ? -6.672 -12.804 6.782 1.00 92.81 284 ALA A CA 1
ATOM 2177 C C . ALA A 1 284 ? -5.990 -13.649 7.863 1.00 92.81 284 ALA A C 1
ATOM 2179 O O . ALA A 1 284 ? -6.061 -13.333 9.059 1.00 92.81 284 ALA A O 1
ATOM 2180 N N . TRP A 1 285 ? -5.329 -14.719 7.434 1.00 89.44 285 TRP A N 1
ATOM 2181 C CA . TRP A 1 285 ? -4.502 -15.566 8.284 1.00 89.44 285 TRP A CA 1
ATOM 2182 C C . TRP A 1 285 ? -3.030 -15.358 7.944 1.00 89.44 285 TRP A C 1
ATOM 2184 O O . TRP A 1 285 ? -2.681 -15.033 6.810 1.00 89.44 285 TRP A O 1
ATOM 2194 N N . ALA A 1 286 ? -2.168 -15.559 8.939 1.00 87.06 286 ALA A N 1
ATOM 2195 C CA . ALA A 1 286 ? -0.754 -15.763 8.665 1.00 87.06 286 ALA A CA 1
ATOM 2196 C C . ALA A 1 286 ? -0.592 -17.040 7.831 1.00 87.06 286 ALA A C 1
ATOM 2198 O O . ALA A 1 286 ? -1.371 -17.981 8.000 1.00 87.06 286 ALA A O 1
ATOM 2199 N N . ALA A 1 287 ? 0.434 -17.079 6.991 1.00 86.00 287 ALA A N 1
ATOM 2200 C CA . ALA A 1 287 ? 0.777 -18.236 6.180 1.00 86.00 287 ALA A CA 1
ATOM 2201 C C . ALA A 1 287 ? 2.199 -18.702 6.553 1.00 86.00 287 ALA A C 1
ATOM 2203 O O . ALA A 1 287 ? 3.185 -18.305 5.921 1.00 86.00 287 ALA A O 1
ATOM 2204 N N . PRO A 1 288 ? 2.344 -19.477 7.650 1.00 82.25 288 PRO A N 1
ATOM 2205 C CA . PRO A 1 288 ? 3.643 -19.885 8.183 1.00 82.25 288 PRO A CA 1
ATOM 2206 C C . PRO A 1 288 ? 4.506 -20.658 7.184 1.00 82.25 288 PRO A C 1
ATOM 2208 O O . PRO A 1 288 ? 5.730 -20.570 7.248 1.00 82.25 288 PRO A O 1
ATOM 2211 N N . GLU A 1 289 ? 3.881 -21.388 6.260 1.00 82.06 289 GLU A N 1
ATOM 2212 C CA . GLU A 1 289 ? 4.532 -22.109 5.167 1.00 82.06 289 GLU A CA 1
ATOM 2213 C C . GLU A 1 289 ? 5.328 -21.182 4.241 1.00 82.06 289 GLU A C 1
ATOM 2215 O O . GLU A 1 289 ? 6.366 -21.580 3.714 1.00 82.06 289 GLU A O 1
ATOM 2220 N N . PHE A 1 290 ? 4.920 -19.917 4.136 1.00 76.44 290 PHE A N 1
ATOM 2221 C CA . PHE A 1 290 ? 5.702 -18.850 3.533 1.00 76.44 290 PHE A CA 1
ATOM 2222 C C . PHE A 1 290 ? 6.452 -18.110 4.640 1.00 76.44 290 PHE A C 1
ATOM 2224 O O . PHE A 1 290 ? 6.262 -16.915 4.842 1.00 76.44 290 PHE A O 1
ATOM 2231 N N . GLY A 1 291 ? 7.289 -18.795 5.419 1.00 74.00 291 GLY A N 1
ATOM 2232 C CA . GLY A 1 291 ? 8.243 -18.182 6.357 1.00 74.00 291 GLY A CA 1
ATOM 2233 C C . GLY A 1 291 ? 7.671 -17.167 7.363 1.00 74.00 291 GLY A C 1
ATOM 2234 O O . GLY A 1 291 ? 8.394 -16.261 7.762 1.00 74.00 291 GLY A O 1
ATOM 2235 N N . GLY A 1 292 ? 6.397 -17.291 7.754 1.00 72.81 292 GLY A N 1
ATOM 2236 C CA . GLY A 1 292 ? 5.766 -16.434 8.772 1.00 72.81 292 GLY A CA 1
ATOM 2237 C C . GLY A 1 292 ? 5.118 -15.133 8.275 1.00 72.81 292 GLY A C 1
ATOM 2238 O O . GLY A 1 292 ? 4.700 -14.330 9.110 1.00 72.81 292 GLY A O 1
ATOM 2239 N N . GLY A 1 293 ? 5.017 -14.931 6.958 1.00 76.94 293 GLY A N 1
ATOM 2240 C CA . GLY A 1 293 ? 4.359 -13.774 6.336 1.00 76.94 293 GLY A CA 1
ATOM 2241 C C . GLY A 1 293 ? 2.866 -13.975 6.033 1.00 76.94 293 GLY A C 1
ATOM 2242 O O . GLY A 1 293 ? 2.200 -14.854 6.591 1.00 76.94 293 GLY A O 1
ATOM 2243 N N . THR A 1 294 ? 2.335 -13.150 5.135 1.00 81.75 294 THR A N 1
ATOM 2244 C CA . THR A 1 294 ? 1.022 -13.303 4.488 1.00 81.75 294 THR A CA 1
ATOM 2245 C C . THR A 1 294 ? 1.144 -13.776 3.048 1.00 81.75 294 THR A C 1
ATOM 2247 O O . THR A 1 294 ? 2.226 -13.797 2.482 1.00 81.75 294 THR A O 1
ATOM 2250 N N . ALA A 1 295 ? 0.012 -14.095 2.416 1.00 77.06 295 ALA A N 1
ATOM 2251 C CA . ALA A 1 295 ? -0.037 -14.413 0.989 1.00 77.06 295 ALA A CA 1
ATOM 2252 C C . ALA A 1 295 ? 0.348 -13.236 0.064 1.00 77.06 295 ALA A C 1
ATOM 2254 O O . ALA A 1 295 ? 0.477 -13.438 -1.141 1.00 77.06 295 ALA A O 1
ATOM 2255 N N . PHE A 1 296 ? 0.495 -12.014 0.591 1.00 75.88 296 PHE A N 1
ATOM 2256 C CA . PHE A 1 296 ? 0.960 -10.872 -0.199 1.00 75.88 296 PHE A CA 1
ATOM 2257 C C . PHE A 1 296 ? 2.473 -10.784 -0.330 1.00 75.88 296 PHE A C 1
ATOM 2259 O O . PHE A 1 296 ? 2.938 -10.118 -1.257 1.00 75.88 296 PHE A O 1
ATOM 2266 N N . ALA A 1 297 ? 3.208 -11.403 0.594 1.00 56.19 297 ALA A N 1
ATOM 2267 C CA . ALA A 1 297 ? 4.657 -11.370 0.631 1.00 56.19 297 ALA A CA 1
ATOM 2268 C C . ALA A 1 297 ? 5.227 -12.734 0.265 1.00 56.19 297 ALA A C 1
ATOM 2270 O O . ALA A 1 297 ? 4.991 -13.723 1.001 1.00 56.19 297 ALA A O 1
#

Sequence (297 aa):
MGWRKGGDGGGKKRPGDGGRGESARRPAHPEGHSSPAPRPGKASWRKKAEAAPAGSASGASPYYRRTGGFFGFLFGRRIKLWTLACLFTVLLGGIVWLLLSVPSRVPLVAVAVSAYRDPRIPQNMTALADIERFVQLESDTADFRMVGVASEKTAIKEFIEAFTRKLQEVKPGGSAFSRKSIIIYISAHGVVNHEGKACLLLAESDPLDDATWLPLADVLKAIRQEPRFRDATKLLALDCCRIRSDWRLGILDNRFAERVPGEIERAEIPNLAVLTSAGPGERAWAAPEFGGGTAFA

Nearest PDB structures (foldseek):
  8a53-assembly1_A  TM=6.912E-01  e=1.563E-04  Arabidopsis thaliana
  3a6j-assembly1_D  TM=4.058E-01  e=4.038E-02  Pseudomonas putida
  5cee-assembly1_A-2  TM=3.483E-01  e=2.813E+00  Aster yellows witches'-broom phytoplasma AYWB

Solvent-accessible surface area (backbone atoms only — not comparable to full-atom values): 17802 Å² total; per-residue (Å²): 140,83,89,83,85,87,82,90,83,84,90,82,84,84,80,83,89,85,82,90,86,86,82,80,86,86,79,89,84,80,88,85,81,90,81,82,85,86,87,85,89,82,83,85,77,88,79,84,77,87,81,87,81,92,79,84,83,83,88,79,90,72,88,74,82,71,78,76,55,81,64,58,68,67,47,52,56,56,50,52,52,51,52,51,52,52,51,50,51,52,51,50,51,49,50,53,51,51,63,47,58,52,58,41,42,26,34,32,39,38,36,32,32,33,51,46,73,43,81,71,51,79,67,34,79,32,34,58,43,25,51,54,42,48,54,53,47,36,74,75,38,81,61,42,39,79,49,76,41,88,39,59,81,33,53,63,69,56,42,52,53,53,50,46,52,51,58,71,73,57,66,63,9,35,32,73,91,48,71,27,27,36,38,37,38,38,28,27,51,32,35,55,44,99,86,65,45,36,22,32,47,42,11,68,27,48,72,88,40,64,90,47,35,38,47,47,62,58,57,50,48,50,59,63,66,39,75,84,44,65,78,21,39,35,40,40,38,36,48,19,32,62,54,42,57,40,72,80,50,70,31,79,71,43,50,23,56,61,32,45,60,63,47,51,61,75,60,67,53,65,58,60,45,78,46,62,55,32,56,67,91,47,56,37,64,78,34,60,92,56,78,43,8,36,92,89,75

pLDDT: mean 80.74, std 20.91, range [36.88, 98.56]

Secondary structure (DSSP, 8-state):
--------------------------------------------------------------S------THHHHHHHHHHHHHHHHHHHHHHHHHHHHHHHSPBPEEEEEEE----SSTTSPP-THHHHHHHHHHHHHHH-SSEEE--EE-TT--HHHHHHHHHHHHHH---BB-TTS--EEEEEEES-EEE-TTS-EEE--TT--TT-GGGSEEHHHHHHHHHH-GGGTTSEEEEEEE-TT-S-BGGGTBSS--HHHHHHHHHHHHT-TTEEEEESS-TT-----BTTTTTB-TT-

Radius of gyration: 39.17 Å; Cα contacts (8 Å, |Δi|>4): 428; chains: 1; bounding box: 85×47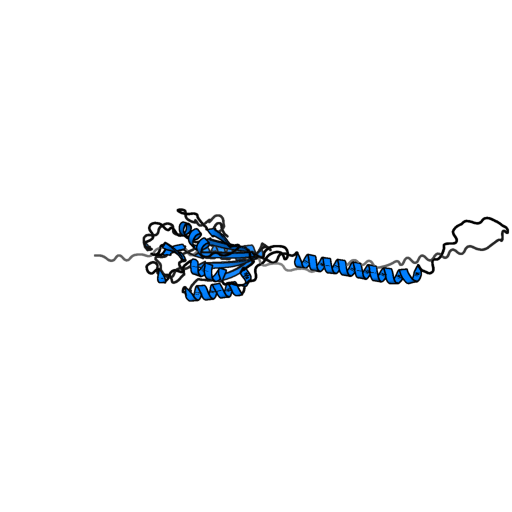×142 Å

Foldseek 3Di:
DDDDDDDDDDDDDDDDDDDDDDDDDDDDDDDDDDDDDDDDDDDDDDDDDDDDDDDDDDDDDDDDPPPPPPVCPVVVVVVVVVVVVVVVVVVVVVVVVVVLQPWFAFEEEAEAAQAAPDPLDDGNPQSVVLVVVVVVVVVVDRRHDYQYDYQHDDFQVRVLVSSLVSLQVDAFITHNPDAGEYEYEYAFAWAADPVRFIWGQGNHDDLVDCVRTHGVLSVLVSCQPRPNCLRHAYEYEANHFAPQARVSSVRHGGQNQVNVVVSCVVSPRPNYDYHYCDHGSDGFDFDVVSVGHGPVD

Mean predicted aligned error: 13.22 Å